Protein AF-A0A2T0B3M1-F1 (afdb_monomer_lite)

Organism: NCBI:txid1289519

pLDDT: mean 89.57, std 6.62, range [51.91, 97.44]

Structure (mmCIF, N/CA/C/O backbone):
data_AF-A0A2T0B3M1-F1
#
_entry.id   AF-A0A2T0B3M1-F1
#
loop_
_atom_site.group_PDB
_atom_site.id
_atom_site.type_symbol
_atom_site.label_atom_id
_atom_site.label_alt_id
_atom_site.label_comp_id
_atom_site.label_asym_id
_atom_site.label_entity_id
_atom_site.label_seq_id
_atom_site.pdbx_PDB_ins_code
_atom_site.Cartn_x
_atom_site.Cartn_y
_atom_site.Cartn_z
_atom_site.occupancy
_atom_site.B_iso_or_equiv
_atom_site.auth_seq_id
_atom_site.auth_comp_id
_atom_site.auth_asym_id
_atom_site.auth_atom_id
_atom_site.pdbx_PDB_model_num
ATOM 1 N N . MET A 1 1 ? -9.347 11.006 16.938 1.00 85.25 1 MET A N 1
ATOM 2 C CA . MET A 1 1 ? -9.250 9.601 16.500 1.00 85.25 1 MET A CA 1
ATOM 3 C C . MET A 1 1 ? -10.527 9.210 15.773 1.00 85.25 1 MET A C 1
ATOM 5 O O . MET A 1 1 ? -11.567 9.767 16.092 1.00 85.25 1 MET A O 1
ATOM 9 N N . LYS A 1 2 ? -10.493 8.290 14.804 1.00 85.81 2 LYS A N 1
ATOM 10 C CA . LYS A 1 2 ? -11.729 7.797 14.169 1.00 85.81 2 LYS A CA 1
ATOM 11 C C . LYS A 1 2 ? -12.473 6.819 15.077 1.00 85.81 2 LYS A C 1
ATOM 13 O O . LYS A 1 2 ? -11.823 5.988 15.709 1.00 85.81 2 LYS A O 1
ATOM 18 N N . GLY A 1 3 ? -13.805 6.901 15.102 1.00 86.12 3 GLY A N 1
ATOM 19 C CA . GLY A 1 3 ? -14.662 6.057 15.942 1.00 86.12 3 GLY A CA 1
ATOM 20 C C . GLY A 1 3 ? -14.418 4.562 15.752 1.00 86.12 3 GLY A C 1
ATOM 21 O O . GLY A 1 3 ? -14.225 3.860 16.738 1.00 86.12 3 GLY A O 1
ATOM 22 N N . THR A 1 4 ? -14.279 4.095 14.505 1.00 83.19 4 THR A N 1
ATOM 23 C CA . THR A 1 4 ? -13.970 2.684 14.204 1.00 83.19 4 THR A CA 1
ATOM 24 C C . THR A 1 4 ? -12.708 2.196 14.910 1.00 83.19 4 THR A C 1
ATOM 26 O O . THR A 1 4 ? -12.698 1.111 15.473 1.00 83.19 4 THR A O 1
ATOM 29 N N . VAL A 1 5 ? -11.644 3.005 14.918 1.00 85.88 5 VAL A N 1
ATOM 30 C CA . VAL A 1 5 ? -10.366 2.624 15.539 1.00 85.88 5 VAL A CA 1
ATOM 31 C C . VAL A 1 5 ? -10.512 2.542 17.059 1.00 85.88 5 VAL A C 1
ATOM 33 O O . VAL A 1 5 ? -10.016 1.604 17.679 1.00 85.88 5 VAL A O 1
ATOM 36 N N . VAL A 1 6 ? -11.239 3.493 17.656 1.00 90.00 6 VAL A N 1
ATOM 37 C CA . VAL A 1 6 ? -11.526 3.493 19.097 1.00 90.00 6 VAL A CA 1
ATOM 38 C C . VAL A 1 6 ? -12.391 2.293 19.482 1.00 90.00 6 VAL A C 1
ATOM 40 O O . VAL A 1 6 ? -12.084 1.640 20.475 1.00 90.00 6 VAL A O 1
ATOM 43 N N . ALA A 1 7 ? -13.408 1.945 18.685 1.00 89.25 7 ALA A N 1
ATOM 44 C CA . ALA A 1 7 ? -14.220 0.748 18.904 1.00 89.25 7 ALA A CA 1
ATOM 45 C C . ALA A 1 7 ? -13.353 -0.513 18.968 1.00 89.25 7 ALA A C 1
ATOM 47 O O . ALA A 1 7 ? -13.511 -1.323 19.883 1.00 89.25 7 ALA A O 1
ATOM 48 N N . THR A 1 8 ? -12.407 -0.659 18.033 1.00 88.56 8 THR A N 1
ATOM 49 C CA . THR A 1 8 ? -11.490 -1.800 18.017 1.00 88.56 8 THR A CA 1
ATOM 50 C C . THR A 1 8 ? -10.640 -1.836 19.284 1.00 88.56 8 THR A C 1
ATOM 52 O O . THR A 1 8 ? -10.558 -2.883 19.916 1.00 88.56 8 THR A O 1
ATOM 55 N N . TRP A 1 9 ? -10.089 -0.700 19.723 1.00 91.69 9 TRP A N 1
ATOM 56 C CA . TRP A 1 9 ? -9.297 -0.635 20.957 1.00 91.69 9 TRP A CA 1
ATOM 57 C C . TRP A 1 9 ? -10.102 -0.981 22.207 1.00 91.69 9 TRP A C 1
ATOM 59 O O . TRP A 1 9 ? -9.639 -1.780 23.014 1.00 91.69 9 TRP A O 1
ATOM 69 N N . ILE A 1 10 ? -11.314 -0.440 22.355 1.00 91.38 10 ILE A N 1
ATOM 70 C CA . ILE A 1 10 ? -12.196 -0.745 23.489 1.00 91.38 10 ILE A CA 1
ATOM 71 C C . ILE A 1 10 ? -12.556 -2.235 23.503 1.00 91.38 10 ILE A C 1
ATOM 73 O O . ILE A 1 10 ? -12.459 -2.881 24.544 1.00 91.38 10 ILE A O 1
ATOM 77 N N . ARG A 1 11 ? -12.885 -2.816 22.343 1.00 89.19 11 ARG A N 1
ATOM 78 C CA . ARG A 1 11 ? -13.155 -4.255 22.196 1.00 89.19 11 ARG A CA 1
ATOM 79 C C . ARG A 1 11 ? -11.940 -5.109 22.578 1.00 89.19 11 ARG A C 1
ATOM 81 O O . ARG A 1 11 ? -12.090 -6.096 23.295 1.00 89.19 11 ARG A O 1
ATOM 88 N N . THR A 1 12 ? -10.744 -4.709 22.154 1.00 89.56 12 THR A N 1
ATOM 89 C CA . THR A 1 12 ? -9.483 -5.363 22.532 1.00 89.56 12 THR A CA 1
ATOM 90 C C . THR A 1 12 ? -9.230 -5.264 24.038 1.00 89.56 12 THR A C 1
ATOM 92 O O . THR A 1 12 ? -8.888 -6.259 24.672 1.00 89.56 12 THR A O 1
ATOM 95 N N . CYS A 1 13 ? -9.458 -4.100 24.650 1.00 90.81 13 CYS A N 1
ATOM 96 C CA . CYS A 1 13 ? -9.341 -3.929 26.097 1.00 90.81 13 CYS A CA 1
ATOM 97 C C . CYS A 1 13 ? -10.314 -4.826 26.870 1.00 90.81 13 CYS A C 1
ATOM 99 O O . CYS A 1 13 ? -9.887 -5.449 27.837 1.00 90.81 13 CYS A O 1
ATOM 101 N N . ARG A 1 14 ? -11.572 -4.956 26.424 1.00 91.62 14 ARG A N 1
ATOM 102 C CA . ARG A 1 14 ? -12.567 -5.856 27.039 1.00 91.62 14 ARG A CA 1
ATOM 103 C C . ARG A 1 14 ? -12.115 -7.314 26.993 1.00 91.62 14 ARG A C 1
ATOM 105 O O . ARG A 1 14 ? -12.166 -8.014 27.999 1.00 91.62 14 ARG A O 1
ATOM 112 N N . LYS A 1 15 ? -11.580 -7.749 25.847 1.00 89.94 15 LYS A N 1
ATOM 113 C CA . LYS A 1 15 ? -11.014 -9.096 25.671 1.00 89.94 15 LYS A CA 1
ATOM 114 C C . LYS A 1 15 ? -9.818 -9.359 26.594 1.00 89.94 15 LYS A C 1
ATOM 116 O O . LYS A 1 15 ? -9.687 -10.462 27.112 1.00 89.94 15 LYS A O 1
ATOM 121 N N . LEU A 1 16 ? -8.932 -8.377 26.771 1.00 87.44 16 LEU A N 1
ATOM 122 C CA . LEU A 1 16 ? -7.704 -8.536 27.557 1.00 87.44 16 LEU A CA 1
ATOM 123 C C . LEU A 1 16 ? -7.912 -8.365 29.072 1.00 87.44 16 LEU A C 1
ATOM 125 O O . LEU A 1 16 ? -7.180 -8.976 29.848 1.00 87.44 16 LEU A O 1
ATOM 129 N N . TYR A 1 17 ? -8.857 -7.519 29.493 1.00 87.94 17 TYR A N 1
ATOM 130 C CA . TYR A 1 17 ? -8.926 -6.993 30.862 1.00 87.94 17 TYR A CA 1
ATOM 131 C C . TYR A 1 17 ? -10.334 -6.912 31.448 1.00 87.94 17 TYR A C 1
ATOM 133 O O . TYR A 1 17 ? -10.491 -6.166 32.405 1.00 87.94 17 TYR A O 1
ATOM 141 N N . ASP A 1 18 ? -11.300 -7.664 30.915 1.00 89.19 18 ASP A N 1
ATOM 142 C CA . ASP A 1 18 ? -12.704 -7.743 31.349 1.00 89.19 18 ASP A CA 1
ATOM 143 C C . ASP A 1 18 ? -13.574 -6.495 31.106 1.00 89.19 18 ASP A C 1
ATOM 145 O O . ASP A 1 18 ? -13.099 -5.364 30.987 1.00 89.19 18 ASP A O 1
ATOM 149 N N . ASP A 1 19 ? -14.888 -6.726 31.008 1.00 92.38 19 ASP A N 1
ATOM 150 C CA . ASP A 1 19 ? -15.875 -5.681 30.725 1.00 92.38 19 ASP A CA 1
ATOM 151 C C . ASP A 1 19 ? -15.991 -4.660 31.856 1.00 92.38 19 ASP A C 1
ATOM 153 O O . ASP A 1 19 ? -16.031 -3.463 31.592 1.00 92.38 19 ASP A O 1
ATOM 157 N N . ASN A 1 20 ? -15.951 -5.111 33.111 1.00 93.69 20 ASN A N 1
ATOM 158 C CA . ASN A 1 20 ? -16.118 -4.254 34.286 1.00 93.69 20 ASN A CA 1
ATOM 159 C C . ASN A 1 20 ? -15.030 -3.169 34.360 1.00 93.69 20 ASN A C 1
ATOM 161 O O . ASN A 1 20 ? -15.302 -1.996 34.613 1.00 93.69 20 ASN A O 1
ATOM 165 N N . THR A 1 21 ? -13.782 -3.545 34.088 1.00 93.06 21 THR A N 1
ATOM 166 C CA . THR A 1 21 ? -12.649 -2.611 34.064 1.00 93.06 21 THR A CA 1
ATOM 167 C C . THR A 1 21 ? -12.831 -1.536 32.995 1.00 93.06 21 THR A C 1
ATOM 169 O O . THR A 1 21 ? -12.593 -0.351 33.245 1.00 93.06 21 THR A O 1
ATOM 172 N N . VAL A 1 22 ? -13.262 -1.938 31.798 1.00 93.88 22 VAL A N 1
ATOM 173 C CA . VAL A 1 22 ? -13.485 -1.016 30.681 1.00 93.88 22 VAL A CA 1
ATOM 174 C C . VAL A 1 22 ? -14.701 -0.127 30.935 1.00 93.88 22 VAL A C 1
ATOM 176 O O . VAL A 1 22 ? -14.627 1.073 30.683 1.00 93.88 22 VAL A O 1
ATOM 179 N N . ASP A 1 23 ? -15.777 -0.672 31.501 1.00 94.81 23 ASP A N 1
ATOM 180 C CA . ASP A 1 23 ? -16.989 0.071 31.848 1.00 94.81 23 ASP A CA 1
ATOM 181 C C . ASP A 1 23 ? -16.685 1.196 32.836 1.00 94.81 23 ASP A C 1
ATOM 183 O O . ASP A 1 23 ? -17.081 2.338 32.599 1.00 94.81 23 ASP A O 1
ATOM 187 N N . LYS A 1 24 ? -15.912 0.910 33.892 1.00 94.56 24 LYS A N 1
ATOM 188 C CA . LYS A 1 24 ? -15.444 1.924 34.850 1.00 94.56 24 LYS A CA 1
ATOM 189 C C . LYS A 1 24 ? -14.608 3.008 34.175 1.00 94.56 24 LYS A C 1
ATOM 191 O O . LYS A 1 24 ? -14.798 4.191 34.452 1.00 94.56 24 LYS A O 1
ATOM 196 N N . ALA A 1 25 ? -13.703 2.623 33.275 1.00 94.19 25 ALA A N 1
ATOM 197 C CA . ALA A 1 25 ? -12.853 3.566 32.553 1.00 94.19 25 ALA A CA 1
ATOM 198 C C . ALA A 1 25 ? -13.662 4.484 31.621 1.00 94.19 25 ALA A C 1
ATOM 200 O O . ALA A 1 25 ? -13.386 5.681 31.531 1.00 94.19 25 ALA A O 1
ATOM 201 N N . MET A 1 26 ? -14.677 3.938 30.945 1.00 94.62 26 MET A N 1
ATOM 202 C CA . MET A 1 26 ? -15.592 4.700 30.096 1.00 94.62 26 MET A CA 1
ATOM 203 C C . MET A 1 26 ? -16.450 5.659 30.930 1.00 94.62 26 MET A C 1
ATOM 205 O O . MET A 1 26 ? -16.510 6.851 30.621 1.00 94.62 26 MET A O 1
ATOM 209 N N . GLN A 1 27 ? -17.033 5.180 32.030 1.00 95.00 27 GLN A N 1
ATOM 210 C CA . GLN A 1 27 ? -17.834 6.001 32.943 1.00 95.00 27 GLN A CA 1
ATOM 211 C C . GLN A 1 27 ? -17.016 7.128 33.582 1.00 95.00 27 GLN A C 1
ATOM 213 O O . GLN A 1 27 ? -17.511 8.248 33.700 1.00 95.00 27 GLN A O 1
ATOM 218 N N . PHE A 1 28 ? -15.749 6.872 33.929 1.00 93.19 28 PHE A N 1
ATOM 219 C CA . PHE A 1 28 ? -14.844 7.863 34.519 1.00 93.19 28 PHE A CA 1
ATOM 220 C C . PHE A 1 28 ? -14.700 9.130 33.661 1.00 93.19 28 PHE A C 1
ATOM 222 O O . PHE A 1 28 ? -14.590 10.229 34.200 1.00 93.19 28 PHE A O 1
ATOM 229 N N . ILE A 1 29 ? -14.755 9.000 32.332 1.00 93.25 29 ILE A N 1
ATOM 230 C CA . ILE A 1 29 ? -14.681 10.139 31.401 1.00 93.25 29 ILE A CA 1
ATOM 231 C C . ILE A 1 29 ? -16.054 10.598 30.872 1.00 93.25 29 ILE A C 1
ATOM 233 O O . ILE A 1 29 ? -16.133 11.382 29.914 1.00 93.25 29 ILE A O 1
ATOM 237 N N . GLY A 1 30 ? -17.136 10.091 31.468 1.00 91.62 30 GLY A N 1
ATOM 238 C CA . GLY A 1 30 ? -18.517 10.410 31.112 1.00 91.62 30 GLY A CA 1
ATOM 239 C C . GLY A 1 30 ? -19.008 9.752 29.820 1.00 91.62 30 GLY A C 1
ATOM 240 O O . GLY A 1 30 ? -19.864 10.318 29.141 1.00 91.62 30 GLY A O 1
ATOM 241 N N . TRP A 1 31 ? -18.449 8.607 29.421 1.00 93.62 31 TRP A N 1
ATOM 242 C CA . TRP A 1 31 ? -19.034 7.774 28.366 1.00 93.62 31 TRP A CA 1
ATOM 243 C C . TRP A 1 31 ? -19.980 6.737 28.961 1.00 93.62 31 TRP A C 1
ATOM 245 O O . TRP A 1 31 ? -19.698 6.150 30.003 1.00 93.62 31 TRP A O 1
ATOM 255 N N . ASP A 1 32 ? -21.080 6.484 28.254 1.00 92.50 32 ASP A N 1
ATOM 256 C CA . ASP A 1 32 ? -21.950 5.348 28.540 1.00 92.50 32 ASP A CA 1
ATOM 257 C C . ASP A 1 32 ? -21.186 4.031 28.320 1.00 92.50 32 ASP A C 1
ATOM 259 O O . ASP A 1 32 ? -20.471 3.892 27.324 1.00 92.50 32 ASP A O 1
ATOM 263 N N . SER A 1 33 ? -21.325 3.069 29.235 1.00 89.06 33 SER A N 1
ATOM 264 C CA . SER A 1 33 ? -20.634 1.770 29.167 1.00 89.06 33 SER A CA 1
ATOM 265 C C . SER A 1 33 ? -20.971 0.982 27.898 1.00 89.06 33 SER A C 1
ATOM 267 O O . SER A 1 33 ? -20.118 0.274 27.363 1.00 89.06 33 SER A O 1
ATOM 269 N N . ASN A 1 34 ? -22.181 1.173 27.369 1.00 88.75 34 ASN A N 1
ATOM 270 C CA . ASN A 1 34 ? -22.682 0.550 26.150 1.00 88.75 34 ASN A CA 1
ATOM 271 C C . ASN A 1 34 ? -22.568 1.474 24.930 1.00 88.75 34 ASN A C 1
ATOM 273 O O . ASN A 1 34 ? -23.180 1.209 23.893 1.00 88.75 34 ASN A O 1
ATOM 277 N N . ARG A 1 35 ? -21.789 2.561 25.017 1.00 89.06 35 ARG A N 1
ATOM 278 C CA . ARG A 1 35 ? -21.585 3.472 23.889 1.00 89.06 35 ARG A CA 1
ATOM 279 C C . ARG A 1 35 ? -21.033 2.715 22.681 1.00 89.06 35 ARG A C 1
ATOM 281 O O . ARG A 1 35 ? -19.936 2.158 22.716 1.00 89.06 35 ARG A O 1
ATOM 288 N N . ILE A 1 36 ? -21.755 2.812 21.571 1.00 87.75 36 ILE A N 1
ATOM 289 C CA . ILE A 1 36 ? -21.321 2.324 20.263 1.00 87.75 36 ILE A CA 1
ATOM 290 C C . ILE A 1 36 ? -20.617 3.465 19.530 1.00 87.75 36 ILE A C 1
ATOM 292 O O . ILE A 1 36 ? -21.176 4.554 19.401 1.00 87.75 36 ILE A O 1
ATOM 296 N N . PHE A 1 37 ? -19.400 3.216 19.036 1.00 89.69 37 PHE A N 1
ATOM 297 C CA . PHE A 1 37 ? -18.697 4.176 18.186 1.00 89.69 37 PHE A CA 1
ATOM 298 C C . PHE A 1 37 ? -18.987 3.901 16.709 1.00 89.69 37 PHE A C 1
ATOM 300 O O . PHE A 1 37 ? -18.757 2.803 16.202 1.00 89.69 37 PHE A O 1
ATOM 307 N N . THR A 1 38 ? -19.465 4.916 16.006 1.00 82.06 38 THR A N 1
ATOM 308 C CA . THR A 1 38 ? -19.812 4.875 14.588 1.00 82.06 38 THR A CA 1
ATOM 309 C C . THR A 1 38 ? -18.585 5.098 13.689 1.00 82.06 38 THR A C 1
ATOM 311 O O . THR A 1 38 ? -17.630 5.777 14.076 1.00 82.06 38 THR A O 1
ATOM 314 N N . PRO A 1 39 ? -18.590 4.601 12.439 1.00 77.62 39 PRO A N 1
ATOM 315 C CA . PRO A 1 39 ? -17.491 4.857 11.505 1.00 77.62 39 PRO A CA 1
ATOM 316 C C . PRO A 1 39 ? -17.330 6.321 11.077 1.00 77.62 39 PRO A C 1
ATOM 318 O O . PRO A 1 39 ? -16.242 6.737 10.669 1.00 77.62 39 PRO A O 1
ATOM 321 N N . ALA A 1 40 ? -18.407 7.107 11.153 1.00 77.06 40 ALA A N 1
ATOM 322 C CA . ALA A 1 40 ? -18.411 8.507 10.745 1.00 77.06 40 ALA A CA 1
ATOM 323 C C . ALA A 1 40 ? -17.843 9.445 11.824 1.00 77.06 40 ALA A C 1
ATOM 325 O O . ALA A 1 40 ? -17.300 10.502 11.487 1.00 77.06 40 ALA A O 1
ATOM 326 N N . GLU A 1 41 ? -17.925 9.075 13.108 1.00 85.19 41 GLU A N 1
ATOM 327 C CA . GLU A 1 41 ? -17.547 9.981 14.191 1.00 85.19 41 GLU A CA 1
ATOM 328 C C . GLU A 1 41 ? -16.030 10.164 14.351 1.00 85.19 41 GLU A C 1
ATOM 330 O O . GLU A 1 41 ? -15.201 9.300 14.033 1.00 85.19 41 GLU A O 1
ATOM 335 N N . ASN A 1 42 ? -15.672 11.319 14.912 1.00 87.00 42 ASN A N 1
ATOM 336 C CA . ASN A 1 42 ? -14.339 11.609 15.416 1.00 87.00 42 ASN A CA 1
ATOM 337 C C . ASN A 1 42 ? -14.401 11.703 16.944 1.00 87.00 42 ASN A C 1
ATOM 339 O O . ASN A 1 42 ? -15.152 12.501 17.496 1.00 87.00 42 ASN A O 1
ATOM 343 N N . VAL A 1 43 ? -13.572 10.916 17.618 1.00 88.69 43 VAL A N 1
ATOM 344 C CA . VAL A 1 43 ? -13.424 10.894 19.075 1.00 88.69 43 VAL A CA 1
ATOM 345 C C . VAL A 1 43 ? -12.211 11.735 19.470 1.00 88.69 43 VAL A C 1
ATOM 347 O O . VAL A 1 43 ? -11.174 11.661 18.810 1.00 88.69 43 VAL A O 1
ATOM 350 N N . ASP A 1 44 ? -12.312 12.525 20.536 1.00 90.62 44 ASP A N 1
ATOM 351 C CA . ASP A 1 44 ? -11.196 13.324 21.057 1.00 90.62 44 ASP A CA 1
ATOM 352 C C . ASP A 1 44 ? -10.026 12.428 21.509 1.00 90.62 44 ASP A C 1
ATOM 354 O O . ASP A 1 44 ? -10.200 11.525 22.329 1.00 90.62 44 ASP A O 1
ATOM 358 N N . ASP A 1 45 ? -8.825 12.698 20.985 1.00 89.94 45 ASP A N 1
ATOM 359 C CA . ASP A 1 45 ? -7.598 11.965 21.314 1.00 89.94 45 ASP A CA 1
ATOM 360 C C . ASP A 1 45 ? -7.285 12.018 22.820 1.00 89.94 45 ASP A C 1
ATOM 362 O O . ASP A 1 45 ? -6.777 11.039 23.370 1.00 89.94 45 ASP A O 1
ATOM 366 N N . LYS A 1 46 ? -7.608 13.128 23.503 1.00 91.88 46 LYS A N 1
ATOM 367 C CA . LYS A 1 46 ? -7.386 13.282 24.947 1.00 91.88 46 LYS A CA 1
ATOM 368 C C . LYS A 1 46 ? -8.240 12.296 25.743 1.00 91.88 46 LYS A C 1
ATOM 370 O O . LYS A 1 46 ? -7.703 11.568 26.573 1.00 91.88 46 LYS A O 1
ATOM 375 N N . LYS A 1 47 ? -9.533 12.200 25.417 1.00 93.19 47 LYS A N 1
ATOM 376 C CA . LYS A 1 47 ? -10.458 11.256 26.065 1.00 93.19 47 LYS A CA 1
ATOM 377 C C . LYS A 1 47 ? -10.022 9.805 25.877 1.00 93.19 47 LYS A C 1
ATOM 379 O O . LYS A 1 47 ? -10.070 9.023 26.819 1.00 93.19 47 LYS A O 1
ATOM 384 N N . VAL A 1 48 ? -9.539 9.446 24.684 1.00 92.38 48 VAL A N 1
ATOM 385 C CA . VAL A 1 48 ? -9.020 8.088 24.451 1.00 92.38 48 VAL A CA 1
ATOM 386 C C . VAL A 1 48 ? -7.801 7.806 25.334 1.00 92.38 48 VAL A C 1
ATOM 388 O O . VAL A 1 48 ? -7.732 6.751 25.960 1.00 92.38 48 VAL A O 1
ATOM 391 N N . LYS A 1 49 ? -6.852 8.748 25.428 1.00 92.12 49 LYS A N 1
ATOM 392 C CA . LYS A 1 49 ? -5.674 8.596 26.299 1.00 92.12 49 LYS A CA 1
ATOM 393 C C . LYS A 1 49 ? -6.063 8.452 27.772 1.00 92.12 49 LYS A C 1
ATOM 395 O O . LYS A 1 49 ? -5.457 7.641 28.464 1.00 92.12 49 LYS A O 1
ATOM 400 N N . GLU A 1 50 ? -7.067 9.192 28.235 1.00 94.12 50 GLU A N 1
ATOM 401 C CA . GLU A 1 50 ? -7.574 9.111 29.612 1.00 94.12 50 GLU A CA 1
ATOM 402 C C . GLU A 1 50 ? -8.196 7.743 29.922 1.00 94.12 50 GLU A C 1
ATOM 404 O O . GLU A 1 50 ? -7.857 7.152 30.945 1.00 94.12 50 GLU A O 1
ATOM 409 N N . VAL A 1 51 ? -9.019 7.189 29.022 1.00 94.19 51 VAL A N 1
ATOM 410 C CA . VAL A 1 51 ? -9.608 5.842 29.190 1.00 94.19 51 VAL A CA 1
ATOM 411 C C . VAL A 1 51 ? -8.530 4.771 29.270 1.00 94.19 51 VAL A C 1
ATOM 413 O O . VAL A 1 51 ? -8.516 3.965 30.198 1.00 94.19 51 VAL A O 1
ATOM 416 N N . ILE A 1 52 ? -7.598 4.765 28.316 1.00 93.69 52 ILE A N 1
ATOM 417 C CA . ILE A 1 52 ? -6.524 3.767 28.291 1.00 93.69 52 ILE A CA 1
ATOM 418 C C . ILE A 1 52 ? -5.601 3.934 29.506 1.00 93.69 52 ILE A C 1
ATOM 420 O O . ILE A 1 52 ? -5.194 2.943 30.109 1.00 93.69 52 ILE A O 1
ATOM 424 N N . GLY A 1 53 ? -5.317 5.174 29.914 1.00 93.88 53 GLY A N 1
ATOM 425 C CA . GLY A 1 53 ? -4.550 5.469 31.124 1.00 93.88 53 GLY A CA 1
ATOM 426 C C . GLY A 1 53 ? -5.234 4.978 32.401 1.00 93.88 53 GLY A C 1
ATOM 427 O O . GLY A 1 53 ? -4.563 4.439 33.281 1.00 93.88 53 GLY A O 1
ATOM 428 N N . TYR A 1 54 ? -6.562 5.094 32.487 1.00 94.62 54 TYR A N 1
ATOM 429 C CA . TYR A 1 54 ? -7.336 4.547 33.599 1.00 94.62 54 TYR A CA 1
ATOM 430 C C . TYR A 1 54 ? -7.218 3.020 33.660 1.00 94.62 54 TYR A C 1
ATOM 432 O O . TYR A 1 54 ? -6.889 2.476 34.712 1.00 94.62 54 TYR A O 1
ATOM 440 N N . ILE A 1 55 ? -7.406 2.329 32.529 1.00 93.75 55 ILE A N 1
ATOM 441 C CA . ILE A 1 55 ? -7.295 0.861 32.450 1.00 93.75 55 ILE A CA 1
ATOM 442 C C . ILE A 1 55 ? -5.892 0.400 32.865 1.00 93.75 55 ILE A C 1
ATOM 444 O O . ILE A 1 55 ? -5.755 -0.538 33.651 1.00 93.75 55 ILE A O 1
ATOM 448 N N . ALA A 1 56 ? -4.850 1.080 32.375 1.00 94.25 56 ALA A N 1
ATOM 449 C CA . ALA A 1 56 ? -3.465 0.795 32.740 1.00 94.25 56 ALA A CA 1
ATOM 450 C C . ALA A 1 56 ? -3.248 0.901 34.258 1.00 94.25 56 ALA A C 1
ATOM 452 O O . ALA A 1 56 ? -2.637 0.018 34.859 1.00 94.25 56 ALA A O 1
ATOM 453 N N . LYS A 1 57 ? -3.798 1.947 34.888 1.00 94.12 57 LYS A N 1
ATOM 454 C CA . LYS A 1 57 ? -3.693 2.171 36.333 1.00 94.12 57 LYS A CA 1
ATOM 455 C C . LYS A 1 57 ? -4.453 1.118 37.144 1.00 94.12 57 LYS A C 1
ATOM 457 O O . LYS A 1 57 ? -3.877 0.557 38.069 1.00 94.12 57 LYS A O 1
ATOM 462 N N . GLU A 1 58 ? -5.705 0.828 36.787 1.00 93.19 58 GLU A N 1
ATOM 463 C CA . GLU A 1 58 ? -6.555 -0.155 37.486 1.00 93.19 58 GLU A CA 1
ATOM 464 C C . GLU A 1 58 ? -5.930 -1.561 37.453 1.00 93.19 58 GLU A C 1
ATOM 466 O O . GLU A 1 58 ? -5.995 -2.304 38.429 1.00 93.19 58 GLU A O 1
ATOM 471 N N . LYS A 1 59 ? -5.271 -1.924 36.343 1.00 92.00 59 LYS A N 1
ATOM 472 C CA . LYS A 1 59 ? -4.604 -3.226 36.175 1.00 92.00 59 LYS A CA 1
ATOM 473 C C . LYS A 1 59 ? -3.112 -3.219 36.534 1.00 92.00 59 LYS A C 1
ATOM 475 O O . LYS A 1 59 ? -2.455 -4.242 36.355 1.00 92.00 59 LYS A O 1
ATOM 480 N N . ASN A 1 60 ? -2.586 -2.101 37.042 1.00 92.69 60 ASN A N 1
ATOM 481 C CA . ASN A 1 60 ? -1.181 -1.917 37.421 1.00 92.69 60 ASN A CA 1
ATOM 482 C C . ASN A 1 60 ? -0.179 -2.294 36.305 1.00 92.69 60 ASN A C 1
ATOM 484 O O . ASN A 1 60 ? 0.776 -3.039 36.523 1.00 92.69 60 ASN A O 1
ATOM 488 N N . ILE A 1 61 ? -0.422 -1.799 35.090 1.00 93.06 61 ILE A N 1
ATOM 489 C CA . ILE A 1 61 ? 0.392 -2.054 33.893 1.00 93.06 61 ILE A CA 1
ATOM 490 C C . ILE A 1 61 ? 0.959 -0.727 33.387 1.00 93.06 61 ILE A C 1
ATOM 492 O O . ILE A 1 61 ? 0.282 0.301 33.430 1.00 93.06 61 ILE A O 1
ATOM 496 N N . GLY A 1 62 ? 2.182 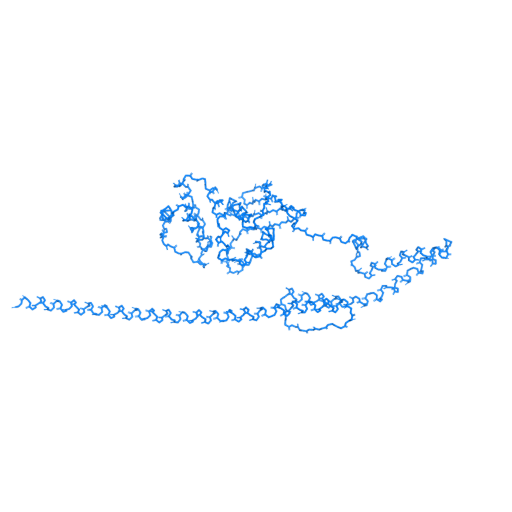-0.738 32.855 1.00 94.56 62 GLY A N 1
ATOM 497 C CA . GLY A 1 62 ? 2.720 0.413 32.135 1.00 94.56 62 GLY A CA 1
ATOM 498 C C . GLY A 1 62 ? 1.822 0.793 30.953 1.00 94.56 62 GLY A C 1
ATOM 499 O O . GLY A 1 62 ? 1.363 -0.069 30.201 1.00 94.56 62 GLY A O 1
ATOM 500 N N . ILE A 1 63 ? 1.573 2.091 30.758 1.00 93.62 63 ILE A N 1
ATOM 501 C CA . ILE A 1 63 ? 0.717 2.565 29.658 1.00 93.62 63 ILE A CA 1
ATOM 502 C C . ILE A 1 63 ? 1.277 2.182 28.278 1.00 93.62 63 ILE A C 1
ATOM 504 O O . ILE A 1 63 ? 0.509 1.830 27.385 1.00 93.62 63 ILE A O 1
ATOM 508 N N . GLY A 1 64 ? 2.605 2.196 28.116 1.00 93.81 64 GLY A N 1
ATOM 509 C CA . GLY A 1 64 ? 3.277 1.741 26.895 1.00 93.81 64 GLY A CA 1
ATOM 510 C C . GLY A 1 64 ? 3.065 0.248 26.646 1.00 93.81 64 GLY A C 1
ATOM 511 O O . GLY A 1 64 ? 2.656 -0.145 25.555 1.00 93.81 64 GLY A O 1
ATOM 512 N N . ASP A 1 65 ? 3.212 -0.585 27.679 1.00 94.25 65 ASP A N 1
ATOM 513 C CA . ASP A 1 65 ? 2.967 -2.030 27.580 1.00 94.25 65 ASP A CA 1
ATOM 514 C C . ASP A 1 65 ? 1.516 -2.339 27.203 1.00 94.25 65 ASP A C 1
ATOM 516 O O . ASP A 1 65 ? 1.253 -3.235 26.396 1.00 94.25 65 ASP A O 1
ATOM 520 N N . LEU A 1 66 ? 0.563 -1.579 27.754 1.00 94.94 66 LEU A N 1
ATOM 521 C CA . LEU A 1 66 ? -0.840 -1.684 27.377 1.00 94.94 66 LEU A CA 1
ATOM 522 C C . LEU A 1 66 ? -1.038 -1.338 25.895 1.00 94.94 66 LEU A C 1
ATOM 524 O O . LEU A 1 66 ? -1.653 -2.121 25.175 1.00 94.94 66 LEU A O 1
ATOM 528 N N . TRP A 1 67 ? -0.477 -0.226 25.413 1.00 96.06 67 TRP A N 1
ATOM 529 C CA . TRP A 1 67 ? -0.544 0.141 23.994 1.00 96.06 67 TRP A CA 1
ATOM 530 C C . TRP A 1 67 ? 0.088 -0.903 23.077 1.00 96.06 67 TRP A C 1
ATOM 532 O O . TRP A 1 67 ? -0.478 -1.200 22.023 1.00 96.06 67 TRP A O 1
ATOM 542 N N . ARG A 1 68 ? 1.211 -1.500 23.484 1.00 95.88 68 ARG A N 1
ATOM 543 C CA . ARG A 1 68 ? 1.873 -2.566 22.731 1.00 95.88 68 ARG A CA 1
ATOM 544 C C . ARG A 1 68 ? 1.013 -3.826 22.656 1.00 95.88 68 ARG A C 1
ATOM 546 O O . ARG A 1 68 ? 0.836 -4.379 21.572 1.00 95.88 68 ARG A O 1
ATOM 553 N N . LYS A 1 69 ? 0.401 -4.239 23.772 1.00 94.75 69 LYS A N 1
ATOM 554 C CA . LYS A 1 69 ? -0.557 -5.360 23.803 1.00 94.75 69 LYS A CA 1
ATOM 555 C C . LYS A 1 69 ? -1.797 -5.084 22.953 1.00 94.75 69 LYS A C 1
ATOM 557 O O . LYS A 1 69 ? -2.215 -5.964 22.204 1.00 94.75 69 LYS A O 1
ATOM 562 N N . ILE A 1 70 ? -2.347 -3.869 23.031 1.00 94.38 70 ILE A N 1
ATOM 563 C CA . ILE A 1 70 ? -3.476 -3.446 22.193 1.00 94.38 70 ILE A CA 1
ATOM 564 C C . ILE A 1 70 ? -3.084 -3.533 20.719 1.00 94.38 70 ILE A C 1
ATOM 566 O O . ILE A 1 70 ? -3.809 -4.153 19.953 1.00 94.38 70 ILE A O 1
ATOM 570 N N . GLY A 1 71 ? -1.942 -2.958 20.325 1.00 94.94 71 GLY A N 1
ATOM 571 C CA . GLY A 1 71 ? -1.453 -2.984 18.943 1.00 94.94 71 GLY A CA 1
ATOM 572 C C . GLY A 1 71 ? -1.296 -4.400 18.403 1.00 94.94 71 GLY A C 1
ATOM 573 O O . GLY A 1 71 ? -1.752 -4.686 17.300 1.00 94.94 71 GLY A O 1
ATOM 574 N N . LYS A 1 72 ? -0.736 -5.298 19.216 1.00 95.19 72 LYS A N 1
ATOM 575 C CA . LYS A 1 72 ? -0.542 -6.701 18.857 1.00 95.19 72 LYS A CA 1
ATOM 576 C C . LYS A 1 72 ? -1.859 -7.421 18.563 1.00 95.19 72 LYS A C 1
ATOM 578 O O . LYS A 1 72 ? -2.006 -8.003 17.492 1.00 95.19 72 LYS A O 1
ATOM 583 N N . ASP A 1 73 ? -2.834 -7.346 19.469 1.00 92.56 73 ASP A N 1
ATOM 584 C CA . ASP A 1 73 ? -4.140 -7.997 19.271 1.00 92.56 73 ASP A CA 1
ATOM 585 C C . ASP A 1 73 ? -4.966 -7.311 18.165 1.00 92.56 73 ASP A C 1
ATOM 587 O O . ASP A 1 73 ? -5.751 -7.961 17.470 1.00 92.56 73 ASP A O 1
ATOM 591 N N . ASN A 1 74 ? -4.734 -6.012 17.924 1.00 91.19 74 ASN A N 1
ATOM 592 C CA . ASN A 1 74 ? -5.437 -5.260 16.885 1.00 91.19 74 ASN A CA 1
ATOM 593 C C . ASN A 1 74 ? -5.194 -5.799 15.477 1.00 91.19 74 ASN A C 1
ATOM 595 O O . ASN A 1 74 ? -6.057 -5.625 14.624 1.00 91.19 74 ASN A O 1
ATOM 599 N N . ILE A 1 75 ? -4.060 -6.453 15.223 1.00 93.25 75 ILE A N 1
ATOM 600 C CA . ILE A 1 75 ? -3.794 -7.097 13.932 1.00 93.25 75 ILE A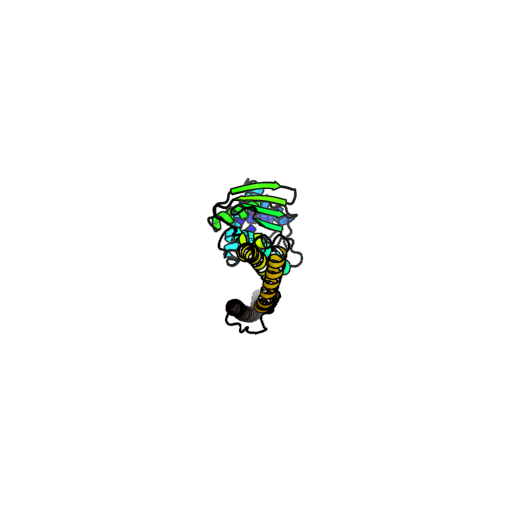 CA 1
ATOM 601 C C . ILE A 1 75 ? -4.828 -8.189 13.643 1.00 93.25 75 ILE A C 1
ATOM 603 O O . ILE A 1 75 ? -5.380 -8.237 12.547 1.00 93.25 75 ILE A O 1
ATOM 607 N N . ILE A 1 76 ? -5.180 -8.998 14.645 1.00 90.75 76 ILE A N 1
ATOM 608 C CA . ILE A 1 76 ? -6.202 -10.045 14.513 1.00 90.75 76 ILE A CA 1
ATOM 609 C C . ILE A 1 76 ? -7.578 -9.414 14.276 1.00 90.75 76 ILE A C 1
ATOM 611 O O . ILE A 1 76 ? -8.346 -9.879 13.431 1.00 90.75 76 ILE A O 1
ATOM 615 N N . ALA A 1 77 ? -7.889 -8.339 15.003 1.00 87.50 77 ALA A N 1
ATOM 616 C CA . ALA A 1 77 ? -9.144 -7.615 14.836 1.00 87.50 77 ALA A CA 1
ATOM 617 C C . ALA A 1 77 ? -9.255 -6.965 13.445 1.00 87.50 77 ALA A C 1
ATOM 619 O O . ALA A 1 77 ? -10.296 -7.076 12.802 1.00 87.50 77 ALA A O 1
ATOM 620 N N . PHE A 1 78 ? -8.181 -6.341 12.953 1.00 88.25 78 PHE A N 1
ATOM 621 C CA . PHE A 1 78 ? -8.141 -5.764 11.613 1.00 88.25 78 PHE A CA 1
ATOM 622 C C . PHE A 1 78 ? -8.242 -6.827 10.527 1.00 88.25 78 PHE A C 1
ATOM 624 O O . PHE A 1 78 ? -8.945 -6.592 9.555 1.00 88.25 78 PHE A O 1
ATOM 631 N N . HIS A 1 79 ? -7.615 -7.991 10.688 1.00 90.75 79 HIS A N 1
ATOM 632 C CA . HIS A 1 79 ? -7.780 -9.092 9.742 1.00 90.75 79 HIS A CA 1
ATOM 633 C C . HIS A 1 79 ? -9.228 -9.590 9.694 1.00 90.75 79 HIS A C 1
ATOM 635 O O . HIS A 1 79 ? -9.759 -9.843 8.618 1.00 90.75 79 HIS A O 1
ATOM 641 N N . LYS A 1 80 ? -9.894 -9.690 10.850 1.00 88.00 80 LYS A N 1
ATOM 642 C CA . LYS A 1 80 ? -11.304 -10.090 10.911 1.00 88.00 80 LYS A CA 1
ATOM 643 C C . LYS A 1 80 ? -12.216 -9.093 10.191 1.00 88.00 80 LYS A C 1
ATOM 645 O O . LYS A 1 80 ? -13.098 -9.510 9.447 1.00 88.00 80 LYS A O 1
ATOM 650 N N . ASP A 1 81 ? -12.021 -7.801 10.441 1.00 82.25 81 ASP A N 1
ATOM 651 C CA . ASP A 1 81 ? -12.902 -6.753 9.920 1.00 82.25 81 ASP A CA 1
ATOM 652 C C . ASP A 1 81 ? -12.531 -6.339 8.476 1.00 82.25 81 ASP A C 1
ATOM 654 O O . ASP A 1 81 ? -13.391 -5.887 7.721 1.00 82.25 81 ASP A O 1
ATOM 658 N N . PHE A 1 82 ? -11.265 -6.508 8.076 1.00 85.00 82 PHE A N 1
ATOM 659 C CA . PHE A 1 82 ? -10.710 -6.094 6.781 1.00 85.00 82 PHE A CA 1
ATOM 660 C C . PHE A 1 82 ? -9.727 -7.132 6.192 1.00 85.00 82 PHE A C 1
ATOM 662 O O . PHE A 1 82 ? -8.561 -6.807 5.949 1.00 85.00 82 PHE A O 1
ATOM 669 N N . PRO A 1 83 ? -10.168 -8.370 5.912 1.00 89.50 83 PRO A N 1
ATOM 670 C CA . PRO A 1 83 ? -9.278 -9.457 5.488 1.00 89.50 83 PRO A CA 1
ATOM 671 C C . PRO A 1 83 ? -8.514 -9.147 4.195 1.00 89.50 83 PRO A C 1
ATOM 673 O O . PRO A 1 83 ? -7.354 -9.521 4.063 1.00 89.50 83 PRO A O 1
ATOM 676 N N . ALA A 1 84 ? -9.119 -8.387 3.277 1.00 88.44 84 ALA A N 1
ATOM 677 C CA . ALA A 1 84 ? -8.501 -8.015 2.004 1.00 88.44 84 ALA A CA 1
ATOM 678 C C . ALA A 1 84 ? -7.200 -7.199 2.155 1.00 88.44 84 ALA A C 1
ATOM 680 O O . ALA A 1 84 ? -6.349 -7.260 1.279 1.00 88.44 84 ALA A O 1
ATOM 681 N N . PHE A 1 85 ? -7.009 -6.458 3.257 1.00 88.50 85 PHE A N 1
ATOM 682 C CA . PHE A 1 85 ? -5.754 -5.723 3.501 1.00 88.50 85 PHE A CA 1
ATOM 683 C C . PHE A 1 85 ? -4.608 -6.611 3.995 1.00 88.50 85 PHE A C 1
ATOM 685 O O . PHE A 1 85 ? -3.489 -6.131 4.145 1.00 88.50 85 PHE A O 1
ATOM 692 N N . PHE A 1 86 ? -4.881 -7.879 4.291 1.00 90.38 86 PHE A N 1
ATOM 693 C CA . PHE A 1 86 ? -3.881 -8.845 4.739 1.00 90.38 86 PHE A CA 1
ATOM 694 C C . PHE A 1 86 ? -3.508 -9.845 3.641 1.00 90.38 86 PHE A C 1
ATOM 696 O O . PHE A 1 86 ? -2.614 -10.660 3.859 1.00 90.38 86 PHE A O 1
ATOM 703 N N . ASP A 1 87 ? -4.147 -9.763 2.470 1.00 89.12 87 ASP A N 1
ATOM 704 C CA . ASP A 1 87 ? -3.871 -10.621 1.318 1.00 89.12 87 ASP A CA 1
ATOM 705 C C . ASP A 1 87 ? -2.575 -10.186 0.615 1.00 89.12 87 ASP A C 1
ATOM 707 O O . ASP A 1 87 ? -2.563 -9.458 -0.380 1.00 89.12 87 ASP A O 1
ATOM 711 N N . HIS A 1 88 ? -1.453 -10.577 1.215 1.00 88.69 88 HIS A N 1
ATOM 712 C CA . HIS A 1 88 ? -0.105 -10.275 0.756 1.00 88.69 88 HIS A CA 1
ATOM 713 C C . HIS A 1 88 ? 0.788 -11.508 0.863 1.00 88.69 88 HIS A C 1
ATOM 715 O O . HIS A 1 88 ? 0.670 -12.300 1.794 1.00 88.69 88 HIS A O 1
ATOM 721 N N . GLU A 1 89 ? 1.742 -11.628 -0.061 1.00 85.25 89 GLU A N 1
ATOM 722 C CA . GLU A 1 89 ? 2.659 -12.773 -0.117 1.00 85.25 89 GLU A CA 1
ATOM 723 C C . GLU A 1 89 ? 3.585 -12.875 1.103 1.00 85.25 89 GLU A C 1
ATOM 725 O O . GLU A 1 89 ? 4.005 -13.972 1.461 1.00 85.25 89 GLU A O 1
ATOM 730 N N . ASN A 1 90 ? 3.944 -11.737 1.709 1.00 89.88 90 ASN A N 1
ATOM 731 C CA . ASN A 1 90 ? 4.866 -11.668 2.841 1.00 89.88 90 ASN A CA 1
ATOM 732 C C . ASN A 1 90 ? 4.675 -10.398 3.687 1.00 89.88 90 ASN A C 1
ATOM 734 O O . ASN A 1 90 ? 4.064 -9.410 3.256 1.00 89.88 90 ASN A O 1
ATOM 738 N N . LEU A 1 91 ? 5.271 -10.405 4.882 1.00 93.25 91 LEU A N 1
ATOM 739 C CA . LEU A 1 91 ? 5.211 -9.324 5.868 1.00 93.25 91 LEU A CA 1
ATOM 740 C C . LEU A 1 91 ? 5.741 -7.989 5.324 1.00 93.25 91 LEU A C 1
ATOM 742 O O . LEU A 1 91 ? 5.181 -6.927 5.608 1.00 93.25 91 LEU A O 1
ATOM 746 N N . TYR A 1 92 ? 6.812 -8.021 4.527 1.00 93.19 92 TYR A N 1
ATOM 747 C CA . TYR A 1 92 ? 7.362 -6.813 3.910 1.00 93.19 92 TYR A CA 1
ATOM 748 C C . TYR A 1 92 ? 6.353 -6.146 2.968 1.00 93.19 92 TYR A C 1
ATOM 750 O O . TYR A 1 92 ? 6.167 -4.928 3.018 1.00 93.19 92 TYR A O 1
ATOM 758 N N . SER A 1 93 ? 5.674 -6.940 2.138 1.00 90.94 93 SER A N 1
ATOM 759 C CA . SER A 1 93 ? 4.655 -6.462 1.198 1.00 90.94 93 SER A CA 1
ATOM 760 C C . SER A 1 93 ? 3.465 -5.851 1.935 1.00 90.94 93 SER A C 1
ATOM 762 O O . SER A 1 93 ? 3.005 -4.769 1.562 1.00 90.94 93 SER A O 1
ATOM 764 N N . PHE A 1 94 ? 3.046 -6.468 3.044 1.00 93.69 94 PHE A N 1
ATOM 765 C CA . PHE A 1 94 ? 2.038 -5.896 3.934 1.00 93.69 94 PHE A CA 1
ATOM 766 C C . PHE A 1 94 ? 2.479 -4.538 4.496 1.00 93.69 94 PHE A C 1
ATOM 768 O O . PHE A 1 94 ? 1.768 -3.548 4.317 1.00 93.69 94 PHE A O 1
ATOM 775 N N . PHE A 1 95 ? 3.673 -4.432 5.091 1.00 94.88 95 PHE A N 1
ATOM 776 C CA . PHE A 1 95 ? 4.176 -3.151 5.608 1.00 94.88 95 PHE A CA 1
ATOM 777 C C . PHE A 1 95 ? 4.315 -2.078 4.529 1.00 94.88 95 PHE A C 1
ATOM 779 O O . PHE A 1 95 ? 4.048 -0.904 4.793 1.00 94.88 95 PHE A O 1
ATOM 786 N N . ARG A 1 96 ? 4.689 -2.468 3.308 1.00 92.12 96 ARG A N 1
ATOM 787 C CA . ARG A 1 96 ? 4.779 -1.562 2.161 1.00 92.12 96 ARG A CA 1
ATOM 788 C C . ARG A 1 96 ? 3.420 -0.999 1.760 1.00 92.12 96 ARG A C 1
ATOM 790 O O . ARG A 1 96 ? 3.344 0.183 1.438 1.00 92.12 96 ARG A O 1
ATOM 797 N N . SER A 1 97 ? 2.362 -1.803 1.850 1.00 91.75 97 SER A N 1
ATOM 798 C CA . SER A 1 97 ? 0.993 -1.374 1.538 1.00 91.75 97 SER A CA 1
ATOM 799 C C . SER A 1 97 ? 0.405 -0.386 2.556 1.00 91.75 97 SER A C 1
ATOM 801 O O . SER A 1 97 ? -0.494 0.386 2.218 1.00 91.75 97 SER A O 1
ATOM 803 N N . LEU A 1 98 ? 0.911 -0.363 3.801 1.00 91.19 98 LEU A N 1
ATOM 804 C CA . LEU A 1 98 ? 0.328 0.446 4.879 1.00 91.19 98 LEU A CA 1
ATOM 805 C C . LEU A 1 98 ? 0.270 1.934 4.532 1.00 91.19 98 LEU A C 1
ATOM 807 O O . LEU A 1 98 ? -0.702 2.596 4.901 1.00 91.19 98 LEU A O 1
ATOM 811 N N . PHE A 1 99 ? 1.272 2.465 3.827 1.00 89.06 99 PHE A N 1
ATOM 812 C CA . PHE A 1 99 ? 1.255 3.857 3.379 1.00 89.06 99 PHE A CA 1
ATOM 813 C C . PHE A 1 99 ? 0.024 4.141 2.510 1.00 89.06 99 PHE A C 1
ATOM 815 O O . PHE A 1 99 ? -0.749 5.058 2.799 1.00 89.06 99 PHE A O 1
ATOM 822 N N . ASP A 1 100 ? -0.198 3.305 1.496 1.00 86.69 100 ASP A N 1
ATOM 823 C CA . ASP A 1 100 ? -1.293 3.459 0.542 1.00 86.69 100 ASP A CA 1
ATOM 824 C C . ASP A 1 100 ? -2.653 3.295 1.221 1.00 86.69 100 ASP A C 1
ATOM 826 O O . ASP A 1 100 ? -3.556 4.100 0.986 1.00 86.69 100 ASP A O 1
ATOM 830 N N . VAL A 1 101 ? -2.786 2.332 2.142 1.00 85.81 101 VAL A N 1
ATOM 831 C CA . VAL A 1 101 ? -4.003 2.156 2.950 1.00 85.81 101 VAL A CA 1
ATOM 832 C C . VAL A 1 101 ? -4.332 3.445 3.707 1.00 85.81 101 VAL A C 1
ATOM 834 O O . VAL A 1 101 ? -5.459 3.938 3.633 1.00 85.81 101 VAL A O 1
ATOM 837 N N . HIS A 1 102 ? -3.357 4.051 4.389 1.00 86.50 102 HIS A N 1
ATOM 838 C CA . HIS A 1 102 ? -3.591 5.292 5.129 1.00 86.50 102 HIS A CA 1
ATOM 839 C C . HIS A 1 102 ? -3.928 6.468 4.199 1.00 86.50 102 HIS A C 1
ATOM 841 O O . HIS A 1 102 ? -4.808 7.262 4.535 1.00 86.50 102 HIS A O 1
ATOM 847 N N . VAL A 1 103 ? -3.299 6.564 3.022 1.00 85.62 103 VAL A N 1
ATOM 848 C CA . VAL A 1 103 ? -3.600 7.594 2.011 1.00 85.62 103 VAL A CA 1
ATOM 849 C C . VAL A 1 103 ? -5.011 7.434 1.435 1.00 85.62 103 VAL A C 1
ATOM 851 O O . VAL A 1 103 ? -5.729 8.419 1.269 1.00 85.62 103 VAL A O 1
ATOM 854 N N . VAL A 1 104 ? -5.456 6.213 1.141 1.00 83.38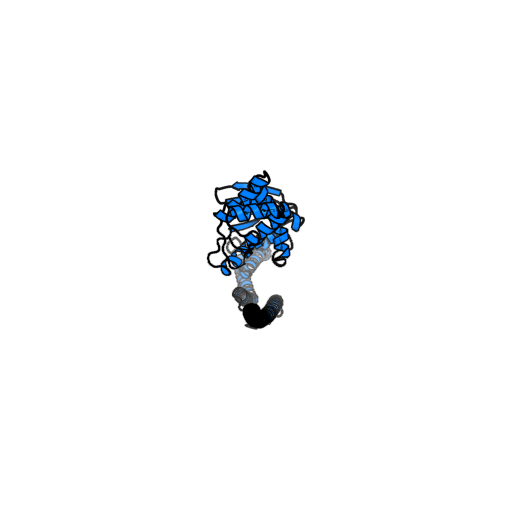 104 VAL A N 1
ATOM 855 C CA . VAL A 1 104 ? -6.825 5.969 0.658 1.00 83.38 104 VAL A CA 1
ATOM 856 C C . VAL A 1 104 ? -7.849 6.345 1.732 1.00 83.38 104 VAL A C 1
ATOM 858 O O . VAL A 1 104 ? -8.867 6.974 1.433 1.00 83.38 104 VAL A O 1
ATOM 861 N N . MET A 1 105 ? -7.555 6.048 3.000 1.00 77.81 105 MET A N 1
ATOM 862 C CA . MET A 1 105 ? -8.434 6.403 4.114 1.00 77.81 105 MET A CA 1
ATOM 863 C C . MET A 1 105 ? -8.558 7.923 4.316 1.00 77.81 105 MET A C 1
ATOM 865 O O . MET A 1 105 ? -9.645 8.389 4.658 1.00 77.81 105 MET A O 1
ATOM 869 N N . THR A 1 106 ? -7.516 8.728 4.064 1.00 78.31 106 THR A N 1
ATOM 870 C CA . THR A 1 106 ? -7.644 10.201 4.160 1.00 78.31 106 THR A CA 1
ATOM 871 C C . THR A 1 106 ? -8.530 10.794 3.080 1.00 78.31 106 THR A C 1
ATOM 873 O O . THR A 1 106 ? -9.275 11.728 3.367 1.00 78.31 106 THR A O 1
ATOM 876 N N . LYS A 1 107 ? -8.509 10.233 1.864 1.00 81.38 107 LYS A N 1
ATOM 877 C CA . LYS A 1 107 ? -9.415 10.655 0.783 1.00 81.38 107 LYS A CA 1
ATOM 878 C C . LYS A 1 107 ? -10.878 10.411 1.153 1.00 81.38 107 LYS A C 1
ATOM 880 O O . LYS A 1 107 ? -11.728 11.241 0.852 1.00 81.38 107 LYS A O 1
ATOM 885 N N . LYS A 1 108 ? -11.163 9.297 1.836 1.00 77.38 108 LYS A N 1
ATOM 886 C CA . LYS A 1 108 ? -12.514 8.949 2.302 1.00 77.38 108 LYS A CA 1
ATOM 887 C C . LYS A 1 108 ? -12.987 9.820 3.471 1.00 77.38 108 LYS A C 1
ATOM 889 O O . LYS A 1 108 ? -14.183 10.056 3.610 1.00 77.38 108 LYS A O 1
ATOM 894 N N . PHE A 1 109 ? -12.069 10.293 4.315 1.00 75.12 109 PHE A N 1
ATOM 895 C CA . PHE A 1 109 ? -12.398 11.023 5.538 1.00 75.12 109 PHE A CA 1
ATOM 896 C C . PHE A 1 109 ? -11.670 12.375 5.621 1.00 75.12 109 PHE A C 1
ATOM 898 O O . PHE A 1 109 ? -10.588 12.453 6.215 1.00 75.12 109 PHE A O 1
ATOM 905 N N . PRO A 1 110 ? -12.279 13.460 5.105 1.00 73.75 110 PRO A N 1
ATOM 906 C CA . PRO A 1 110 ? -11.721 14.806 5.199 1.00 73.75 110 PRO A CA 1
ATOM 907 C C . PRO A 1 110 ? -11.355 15.185 6.643 1.00 73.75 110 PRO A C 1
ATOM 909 O O . PRO A 1 110 ? -12.112 14.936 7.583 1.00 73.75 110 PRO A O 1
ATOM 912 N N . GLY A 1 111 ? -10.165 15.762 6.833 1.00 75.50 111 GLY A N 1
ATOM 913 C CA . GLY A 1 111 ? -9.640 16.145 8.151 1.00 75.50 111 GLY A CA 1
ATOM 914 C C . GLY A 1 111 ? -9.006 15.005 8.962 1.00 75.50 111 GLY A C 1
ATOM 915 O O . GLY A 1 111 ? -8.529 15.243 10.075 1.00 75.50 111 GLY A O 1
ATOM 916 N N . ALA A 1 112 ? -8.957 13.777 8.434 1.00 78.88 112 ALA A N 1
ATOM 917 C CA . ALA A 1 112 ? -8.196 12.699 9.054 1.00 78.88 112 ALA A CA 1
ATOM 918 C C . ALA A 1 112 ? -6.693 13.028 9.069 1.00 78.88 112 ALA A C 1
ATOM 920 O O . ALA A 1 112 ? -6.111 13.420 8.062 1.00 78.88 112 ALA A O 1
ATOM 921 N N . LYS A 1 113 ? -6.059 12.828 10.228 1.00 83.81 113 LYS A N 1
ATOM 922 C CA . LYS A 1 113 ? -4.613 12.998 10.429 1.00 83.81 113 LYS A CA 1
ATOM 923 C C . LYS A 1 113 ? -3.977 11.628 10.691 1.00 83.81 113 LYS A C 1
ATOM 925 O O . LYS A 1 113 ? -3.808 11.299 11.865 1.00 83.81 113 LYS A O 1
ATOM 930 N N . PRO A 1 114 ? -3.746 10.768 9.687 1.00 87.94 114 PRO A N 1
ATOM 931 C CA . PRO A 1 114 ? -3.117 9.465 9.906 1.00 87.94 114 PRO A CA 1
ATOM 932 C C . PRO A 1 114 ? -1.630 9.623 10.266 1.00 87.94 114 PRO A C 1
ATOM 934 O O . PRO A 1 114 ? -1.052 10.688 10.037 1.00 87.94 114 PRO A O 1
ATOM 937 N N . PRO A 1 115 ? -0.991 8.585 10.827 1.00 92.19 115 PRO A N 1
ATOM 938 C CA . PRO A 1 115 ? 0.463 8.531 10.876 1.00 92.19 115 PRO A CA 1
ATOM 939 C C . PRO A 1 115 ? 1.048 8.391 9.462 1.00 92.19 115 PRO A C 1
ATOM 941 O O . PRO A 1 115 ? 0.448 7.770 8.586 1.00 92.19 115 PRO A O 1
ATOM 944 N N . LEU A 1 116 ? 2.244 8.936 9.258 1.00 92.75 116 LEU A N 1
ATOM 945 C CA . LEU A 1 116 ? 3.090 8.606 8.119 1.00 92.75 116 LEU A CA 1
ATOM 946 C C . LEU A 1 116 ? 3.844 7.320 8.458 1.00 92.75 116 LEU A C 1
ATOM 948 O O . LEU A 1 116 ? 4.641 7.310 9.394 1.00 92.75 116 LEU A O 1
ATOM 952 N N . VAL A 1 117 ? 3.567 6.252 7.715 1.00 94.38 117 VAL A N 1
ATOM 953 C CA . VAL A 1 117 ? 4.192 4.937 7.890 1.00 94.38 117 VAL A CA 1
ATOM 954 C C . VAL A 1 117 ? 4.748 4.503 6.544 1.00 94.38 117 VAL A C 1
ATOM 956 O O . VAL A 1 117 ? 3.981 4.334 5.602 1.00 94.38 117 VAL A O 1
ATOM 959 N N . THR A 1 118 ? 6.066 4.362 6.437 1.00 95.00 118 THR A N 1
ATOM 960 C CA . THR A 1 118 ? 6.753 4.018 5.181 1.00 95.00 118 THR A CA 1
ATOM 961 C C . THR A 1 118 ? 7.850 3.001 5.437 1.00 95.00 118 THR A C 1
ATOM 963 O O . THR A 1 118 ? 8.532 3.079 6.457 1.00 95.00 118 THR A O 1
ATOM 966 N N . ILE A 1 119 ? 8.070 2.084 4.497 1.00 94.56 119 ILE A N 1
ATOM 967 C CA . ILE A 1 119 ? 9.165 1.113 4.555 1.00 94.56 119 ILE A CA 1
ATOM 968 C C . ILE A 1 119 ? 9.991 1.165 3.268 1.00 94.56 119 ILE A C 1
ATOM 970 O O . ILE A 1 119 ? 9.451 1.072 2.165 1.00 94.56 119 ILE A O 1
ATOM 974 N N . GLU A 1 120 ? 11.307 1.307 3.403 1.00 93.06 120 GLU A N 1
ATOM 975 C CA . GLU A 1 120 ? 12.235 1.401 2.273 1.00 93.06 120 GLU A CA 1
ATOM 976 C C . GLU A 1 120 ? 13.312 0.312 2.369 1.00 93.06 120 GLU A C 1
ATOM 978 O O . GLU A 1 120 ? 13.953 0.184 3.414 1.00 93.06 120 GLU A O 1
ATOM 983 N N . PRO A 1 121 ? 13.533 -0.495 1.314 1.00 92.12 121 PRO A N 1
ATOM 984 C CA . PRO A 1 121 ? 14.552 -1.536 1.339 1.00 92.12 121 PRO A CA 1
ATOM 985 C C . PRO A 1 121 ? 15.949 -0.910 1.232 1.00 92.12 121 PRO A C 1
ATOM 987 O O . PRO A 1 121 ? 16.200 -0.076 0.361 1.00 92.12 121 PRO A O 1
ATOM 990 N N . ILE A 1 122 ? 16.872 -1.348 2.088 1.00 91.81 122 ILE A N 1
ATOM 991 C CA . ILE A 1 122 ? 18.291 -0.949 2.057 1.00 91.81 122 ILE A CA 1
ATOM 992 C C . ILE A 1 122 ? 19.205 -2.084 1.576 1.00 91.81 122 ILE A C 1
ATOM 994 O O . ILE A 1 122 ? 20.318 -1.825 1.120 1.00 91.81 122 ILE A O 1
ATOM 998 N N . SER A 1 123 ? 18.729 -3.332 1.619 1.00 88.00 123 SER A N 1
ATOM 999 C CA . SER A 1 123 ? 19.396 -4.510 1.056 1.00 88.00 123 SER A CA 1
ATOM 1000 C C . SER A 1 123 ? 18.359 -5.525 0.540 1.00 88.00 123 SER A C 1
ATOM 1002 O O . SER A 1 123 ? 17.169 -5.214 0.464 1.00 88.00 123 SER A O 1
ATOM 1004 N N . ASN A 1 124 ? 18.798 -6.733 0.167 1.00 87.19 124 ASN A N 1
ATOM 1005 C CA . ASN A 1 124 ? 17.896 -7.812 -0.245 1.00 87.19 124 ASN A CA 1
ATOM 1006 C C . ASN A 1 124 ? 16.992 -8.304 0.890 1.00 87.19 124 ASN A C 1
ATOM 1008 O O . ASN A 1 124 ? 15.911 -8.787 0.590 1.00 87.19 124 ASN A O 1
ATOM 1012 N N . ASN A 1 125 ? 17.408 -8.170 2.154 1.00 91.44 125 ASN A N 1
ATOM 1013 C CA . ASN A 1 125 ? 16.685 -8.669 3.327 1.00 91.44 125 ASN A CA 1
ATOM 1014 C C . ASN A 1 125 ? 16.619 -7.656 4.486 1.00 91.44 125 ASN A C 1
ATOM 1016 O O . ASN A 1 125 ? 16.190 -8.001 5.581 1.00 91.44 125 ASN A O 1
ATOM 1020 N N . GLU A 1 126 ? 17.044 -6.408 4.284 1.00 93.69 126 GLU A N 1
ATOM 1021 C CA . GLU A 1 126 ? 16.966 -5.349 5.293 1.00 93.69 126 GLU A CA 1
ATOM 1022 C C . GLU A 1 126 ? 16.174 -4.150 4.766 1.00 93.69 126 GLU A C 1
ATOM 1024 O O . GLU A 1 126 ? 16.335 -3.731 3.614 1.00 93.69 126 GLU A O 1
ATOM 1029 N N . ALA A 1 127 ? 15.358 -3.552 5.633 1.00 95.31 127 ALA A N 1
ATOM 1030 C CA . ALA A 1 127 ? 14.585 -2.354 5.329 1.00 95.31 127 ALA A CA 1
ATOM 1031 C C . ALA A 1 127 ? 14.566 -1.368 6.500 1.00 95.31 127 ALA A C 1
ATOM 1033 O O . ALA A 1 127 ? 14.706 -1.744 7.663 1.00 95.31 127 ALA A O 1
ATOM 1034 N N . ILE A 1 128 ? 14.351 -0.096 6.184 1.00 96.81 128 ILE A N 1
ATOM 1035 C CA . ILE A 1 128 ? 14.088 0.956 7.160 1.00 96.81 128 ILE A CA 1
ATOM 1036 C C . ILE A 1 128 ? 12.584 1.151 7.250 1.00 96.81 128 ILE A C 1
ATOM 1038 O O . ILE A 1 128 ? 11.954 1.526 6.263 1.00 96.81 128 ILE A O 1
ATOM 1042 N N . PHE A 1 129 ? 12.023 0.915 8.431 1.00 97.06 129 PHE A N 1
ATOM 1043 C CA . PHE A 1 129 ? 10.619 1.149 8.725 1.00 97.06 129 PHE A CA 1
ATOM 1044 C C . PHE A 1 129 ? 10.472 2.433 9.534 1.00 97.06 129 PHE A C 1
ATOM 1046 O O . PHE A 1 129 ? 11.011 2.566 10.632 1.00 97.06 129 PHE A O 1
ATOM 1053 N N . PHE A 1 130 ? 9.785 3.408 8.957 1.00 97.31 130 PHE A N 1
ATOM 1054 C CA . PHE A 1 130 ? 9.682 4.756 9.484 1.00 97.31 130 PHE A CA 1
ATOM 1055 C C . PHE A 1 130 ? 8.240 5.079 9.856 1.00 97.31 130 PHE A C 1
ATOM 1057 O O . PHE A 1 130 ? 7.319 4.889 9.064 1.00 97.31 130 PHE A O 1
ATOM 1064 N N . TYR A 1 131 ? 8.074 5.607 11.063 1.00 97.25 131 TYR A N 1
ATOM 1065 C CA . TYR A 1 131 ? 6.821 6.093 11.611 1.00 97.25 131 TYR A CA 1
ATOM 1066 C C . TYR A 1 131 ? 6.969 7.567 11.991 1.00 97.25 131 TYR A C 1
ATOM 1068 O O . TYR A 1 131 ? 7.932 7.946 12.657 1.00 97.25 131 TYR A O 1
ATOM 1076 N N . LYS A 1 132 ? 5.987 8.400 11.636 1.00 96.06 132 LYS A N 1
ATOM 1077 C CA . LYS A 1 132 ? 5.888 9.791 12.093 1.00 96.06 132 LYS A CA 1
ATOM 1078 C C . LYS A 1 132 ? 4.440 10.194 12.344 1.00 96.06 132 LYS A C 1
ATOM 1080 O O . LYS A 1 132 ? 3.576 10.025 11.486 1.00 96.06 132 LYS A O 1
ATOM 1085 N N . SER A 1 133 ? 4.161 10.763 13.511 1.00 94.75 133 SER A N 1
ATOM 1086 C CA . SER A 1 133 ? 2.844 11.302 13.852 1.00 94.75 133 SER A CA 1
ATOM 1087 C C . SER A 1 133 ? 2.926 12.245 15.043 1.00 94.75 133 SER A C 1
ATOM 1089 O O . SER A 1 133 ? 3.575 11.925 16.036 1.00 94.75 133 SER A O 1
ATOM 1091 N N . ASP A 1 134 ? 2.138 13.319 15.011 1.00 92.50 134 ASP A N 1
ATOM 1092 C CA . ASP A 1 134 ? 1.956 14.234 16.148 1.00 92.50 134 ASP A CA 1
ATOM 1093 C C . ASP A 1 134 ? 1.419 13.526 17.406 1.00 92.50 134 ASP A C 1
ATOM 1095 O O . ASP A 1 134 ? 1.523 14.044 18.514 1.00 92.50 134 ASP A O 1
ATOM 1099 N N . ARG A 1 135 ? 0.829 12.328 17.259 1.00 92.25 135 ARG A N 1
ATOM 1100 C CA . ARG A 1 135 ? 0.309 11.550 18.394 1.00 92.25 135 ARG A CA 1
ATOM 1101 C C . ARG A 1 135 ? 1.368 10.748 19.147 1.00 92.25 135 ARG A C 1
ATOM 1103 O O . ARG A 1 135 ? 1.049 10.285 20.240 1.00 92.25 135 ARG A O 1
ATOM 1110 N N . ALA A 1 136 ? 2.555 10.547 18.565 1.00 94.00 136 ALA A N 1
ATOM 1111 C CA . ALA A 1 136 ? 3.677 9.817 19.169 1.00 94.00 136 ALA A CA 1
ATOM 1112 C C . ALA A 1 136 ? 3.314 8.432 19.768 1.00 94.00 136 ALA A C 1
ATOM 1114 O O . ALA A 1 136 ? 3.850 8.019 20.792 1.00 94.00 136 ALA A O 1
ATOM 1115 N N . MET A 1 137 ? 2.388 7.692 19.140 1.00 94.50 137 MET A N 1
ATOM 1116 C CA . MET A 1 137 ? 1.936 6.363 19.592 1.00 94.50 137 MET A CA 1
ATOM 1117 C C . MET A 1 137 ? 2.938 5.238 19.257 1.00 94.50 137 MET A C 1
ATOM 1119 O O . MET A 1 137 ? 2.604 4.280 18.559 1.00 94.50 137 MET A O 1
ATOM 1123 N N . PHE A 1 138 ? 4.176 5.362 19.739 1.00 96.25 138 PHE A N 1
ATOM 1124 C CA . PHE A 1 138 ? 5.279 4.454 19.409 1.00 96.25 138 PHE A CA 1
ATOM 1125 C C . PHE A 1 138 ? 5.033 3.014 19.868 1.00 96.25 138 PHE A C 1
ATOM 1127 O O . PHE A 1 138 ? 5.197 2.091 19.077 1.00 96.25 138 PHE A O 1
ATOM 1134 N N . ASP A 1 139 ? 4.573 2.810 21.104 1.00 96.31 139 ASP A N 1
ATOM 1135 C CA . ASP A 1 139 ? 4.352 1.459 21.637 1.00 96.31 139 ASP A CA 1
ATOM 1136 C C . ASP A 1 139 ? 3.231 0.721 20.903 1.00 96.31 139 ASP A C 1
ATOM 1138 O O . ASP A 1 139 ? 3.319 -0.480 20.665 1.00 96.31 139 ASP A O 1
ATOM 1142 N N . TYR A 1 140 ? 2.202 1.452 20.468 1.00 95.75 140 TYR A N 1
ATOM 1143 C CA . TYR A 1 140 ? 1.136 0.900 19.636 1.00 95.75 140 TYR A CA 1
ATOM 1144 C C . TYR A 1 140 ? 1.658 0.482 18.253 1.00 95.75 140 TYR A C 1
ATOM 1146 O O . TYR A 1 140 ? 1.330 -0.604 17.782 1.00 95.75 140 TYR A O 1
ATOM 1154 N N . PHE A 1 141 ? 2.510 1.299 17.623 1.00 96.19 141 PHE A N 1
ATOM 1155 C CA . PHE A 1 141 ? 3.165 0.958 16.355 1.00 96.19 141 PHE A CA 1
ATOM 1156 C C . PHE A 1 141 ? 4.085 -0.269 16.479 1.00 96.19 141 PHE A C 1
ATOM 1158 O O . PHE A 1 141 ? 4.038 -1.166 15.634 1.00 96.19 141 PHE A O 1
ATOM 1165 N N . LEU A 1 142 ? 4.863 -0.361 17.561 1.00 96.56 142 LEU A N 1
ATOM 1166 C CA . LEU A 1 142 ? 5.666 -1.548 17.869 1.00 96.56 142 LEU A CA 1
ATOM 1167 C C . LEU A 1 142 ? 4.780 -2.779 18.101 1.00 96.56 142 LEU A C 1
ATOM 1169 O O . LEU A 1 142 ? 5.063 -3.846 17.568 1.00 96.56 142 LEU A O 1
ATOM 1173 N N . GLY A 1 143 ? 3.662 -2.619 18.813 1.00 96.38 143 GLY A N 1
ATOM 1174 C CA . GLY A 1 143 ? 2.675 -3.678 19.017 1.00 96.38 143 GLY A CA 1
ATOM 1175 C C . GLY A 1 143 ? 2.070 -4.189 17.712 1.00 96.38 143 GLY A C 1
ATOM 1176 O O . GLY A 1 143 ? 2.004 -5.395 17.501 1.00 96.38 143 GLY A O 1
ATOM 1177 N N . LEU A 1 144 ? 1.678 -3.287 16.807 1.00 95.88 144 LEU A N 1
ATOM 1178 C CA . LEU A 1 144 ? 1.204 -3.652 15.467 1.00 95.88 144 LEU A CA 1
ATOM 1179 C C . LEU A 1 144 ? 2.278 -4.410 14.680 1.00 95.88 144 LEU A C 1
ATOM 1181 O O . LEU A 1 144 ? 1.965 -5.386 14.003 1.00 95.88 144 LEU A O 1
ATOM 1185 N N . THR A 1 145 ? 3.540 -3.992 14.793 1.00 96.38 145 THR A N 1
ATOM 1186 C CA . THR A 1 145 ? 4.672 -4.680 14.157 1.00 96.38 145 THR A CA 1
ATOM 1187 C C . THR A 1 145 ? 4.801 -6.107 14.700 1.00 96.38 145 THR A C 1
ATOM 1189 O O . THR A 1 145 ? 4.856 -7.049 13.914 1.00 96.38 145 THR A O 1
ATOM 1192 N N . ASP A 1 146 ? 4.748 -6.289 16.023 1.00 95.81 146 ASP A N 1
ATOM 1193 C CA . ASP A 1 146 ? 4.799 -7.609 16.667 1.00 95.81 146 ASP A CA 1
ATOM 1194 C C . ASP A 1 146 ? 3.613 -8.503 16.271 1.00 95.81 146 ASP A C 1
ATOM 1196 O O . ASP A 1 146 ? 3.800 -9.674 15.950 1.00 95.81 146 ASP A O 1
ATOM 1200 N N . GLY A 1 147 ? 2.393 -7.958 16.251 1.00 95.75 147 GLY A N 1
ATOM 1201 C CA . GLY A 1 147 ? 1.203 -8.703 15.829 1.00 95.75 147 GLY A CA 1
ATOM 1202 C C . GLY A 1 147 ? 1.265 -9.118 14.358 1.00 95.75 147 GLY A C 1
ATOM 1203 O O . GLY A 1 147 ? 0.827 -10.209 14.001 1.00 95.75 147 GLY A O 1
ATOM 1204 N N . SER A 1 148 ? 1.861 -8.278 13.508 1.00 95.94 148 SER A N 1
ATOM 1205 C CA . SER A 1 148 ? 2.021 -8.575 12.082 1.00 95.94 148 SER A CA 1
ATOM 1206 C C . SER A 1 148 ? 3.006 -9.725 11.869 1.00 95.94 148 SER A C 1
ATOM 1208 O O . SER A 1 148 ? 2.723 -10.623 11.081 1.00 95.94 148 SER A O 1
ATOM 1210 N N . LYS A 1 149 ? 4.112 -9.763 12.627 1.00 94.75 149 LYS A N 1
ATOM 1211 C CA . LYS A 1 149 ? 5.058 -10.893 12.621 1.00 94.75 149 LYS A CA 1
ATOM 1212 C C . LYS A 1 149 ? 4.369 -12.221 12.926 1.00 94.75 149 LYS A C 1
ATOM 1214 O O . LYS A 1 149 ? 4.577 -13.203 12.220 1.00 94.75 149 LYS A O 1
ATOM 1219 N N . GLU A 1 150 ? 3.528 -12.244 13.960 1.00 94.75 150 GLU A N 1
ATOM 1220 C CA . GLU A 1 150 ? 2.802 -13.455 14.358 1.00 94.75 150 GLU A CA 1
ATOM 1221 C C . GLU A 1 150 ? 1.764 -13.885 13.321 1.00 94.75 150 GLU A C 1
ATOM 1223 O O . GLU A 1 150 ? 1.635 -15.078 13.050 1.00 94.75 150 GLU A O 1
ATOM 1228 N N . TYR A 1 151 ? 1.058 -12.928 12.713 1.00 94.75 151 TYR A N 1
ATOM 1229 C CA . TYR A 1 151 ? 0.067 -13.215 11.679 1.00 94.75 151 TYR A CA 1
ATOM 1230 C C . TYR A 1 151 ? 0.704 -13.834 10.426 1.00 94.75 151 TYR A C 1
ATOM 1232 O O . TYR A 1 151 ? 0.281 -14.903 9.988 1.00 94.75 151 TYR A O 1
ATOM 1240 N N . PHE A 1 152 ? 1.753 -13.200 9.889 1.00 92.94 152 PHE A N 1
ATOM 1241 C CA . PHE A 1 152 ? 2.459 -13.681 8.694 1.00 92.94 152 PHE A CA 1
ATOM 1242 C C . PHE A 1 152 ? 3.397 -14.862 8.984 1.00 92.94 152 PHE A C 1
ATOM 1244 O O . PHE A 1 152 ? 3.910 -15.478 8.055 1.00 92.94 152 PHE A O 1
ATOM 1251 N N . LYS A 1 153 ? 3.595 -15.213 10.264 1.00 93.94 153 LYS A N 1
ATOM 1252 C CA . LYS A 1 153 ? 4.538 -16.247 10.723 1.00 93.94 153 LYS A CA 1
ATOM 1253 C C . LYS A 1 153 ? 5.962 -16.003 10.216 1.00 93.94 153 LYS A C 1
ATOM 1255 O O . LYS A 1 153 ? 6.706 -16.943 9.953 1.00 93.94 153 LYS A O 1
ATOM 1260 N N . GLU A 1 154 ? 6.329 -14.732 10.108 1.00 92.44 154 GLU A N 1
ATOM 1261 C CA . GLU A 1 154 ? 7.649 -14.288 9.681 1.00 92.44 154 GLU A CA 1
ATOM 1262 C C . GLU A 1 154 ? 8.362 -13.639 10.858 1.00 92.44 154 GLU A C 1
ATOM 1264 O O . GLU A 1 154 ? 7.925 -12.621 11.409 1.00 92.44 154 GLU A O 1
ATOM 1269 N N . ASN A 1 155 ? 9.493 -14.223 11.241 1.00 90.62 155 ASN A N 1
ATOM 1270 C CA . ASN A 1 155 ? 10.352 -13.592 12.219 1.00 90.62 155 ASN A CA 1
ATOM 1271 C C . ASN A 1 155 ? 11.204 -12.534 11.521 1.00 90.62 155 ASN A C 1
ATOM 1273 O O . ASN A 1 155 ? 11.759 -12.736 10.445 1.00 90.62 155 ASN A O 1
ATOM 1277 N N . ILE A 1 156 ? 11.308 -11.383 12.173 1.00 93.75 156 ILE A N 1
ATOM 1278 C CA . ILE A 1 156 ? 12.186 -10.294 11.764 1.00 93.75 156 ILE A CA 1
ATOM 1279 C C . ILE A 1 156 ? 12.917 -9.790 12.998 1.00 93.75 156 ILE A C 1
ATOM 1281 O O . ILE A 1 156 ? 12.336 -9.730 14.093 1.00 93.75 156 ILE A O 1
ATOM 1285 N N . ASP A 1 157 ? 14.172 -9.413 12.815 1.00 94.81 157 ASP A N 1
ATOM 1286 C CA . ASP A 1 157 ? 14.914 -8.660 13.816 1.00 94.81 157 ASP A CA 1
ATOM 1287 C C . ASP A 1 157 ? 14.557 -7.174 13.689 1.00 94.81 157 ASP A C 1
ATOM 1289 O O . ASP A 1 157 ? 14.449 -6.646 12.579 1.00 94.81 157 ASP A O 1
ATOM 1293 N N . VAL A 1 158 ? 14.307 -6.525 14.826 1.00 95.88 158 VAL A N 1
ATOM 1294 C CA . VAL A 1 158 ? 13.797 -5.152 14.906 1.00 95.88 158 VAL A CA 1
ATOM 1295 C C . VAL A 1 158 ? 14.735 -4.347 15.790 1.00 95.88 158 VAL A C 1
ATOM 1297 O O . VAL A 1 158 ? 14.748 -4.515 17.007 1.00 95.88 158 VAL A O 1
ATOM 1300 N N . GLN A 1 159 ? 15.484 -3.434 15.181 1.00 96.31 159 GLN A N 1
ATOM 1301 C CA . GLN A 1 159 ? 16.410 -2.556 15.886 1.00 96.31 159 GLN A CA 1
ATOM 1302 C C . GLN A 1 159 ? 15.951 -1.103 15.774 1.00 96.31 159 GLN A C 1
ATOM 1304 O O . GLN A 1 159 ? 15.762 -0.585 14.677 1.00 96.31 159 GLN A O 1
ATOM 1309 N N . GLU A 1 160 ? 15.809 -0.408 16.898 1.00 96.56 160 GLU A N 1
ATOM 1310 C CA . GLU A 1 160 ? 15.569 1.036 16.893 1.00 96.56 160 GLU A CA 1
ATOM 1311 C C . GLU A 1 160 ? 16.850 1.785 16.494 1.00 96.56 160 GLU A C 1
ATOM 1313 O O . GLU A 1 160 ? 17.896 1.601 17.113 1.00 96.56 160 GLU A O 1
ATOM 1318 N N . ILE A 1 161 ? 16.774 2.604 15.440 1.00 96.06 161 ILE A N 1
ATOM 1319 C CA . ILE A 1 161 ? 17.901 3.426 14.965 1.00 96.06 161 ILE A CA 1
ATOM 1320 C C . ILE A 1 161 ? 17.795 4.847 15.510 1.00 96.06 161 ILE A C 1
ATOM 1322 O O . ILE A 1 161 ? 18.796 5.461 15.869 1.00 96.06 161 ILE A O 1
ATOM 1326 N N . GLU A 1 162 ? 16.583 5.398 15.506 1.00 95.62 162 GLU A N 1
ATOM 1327 C CA . GLU A 1 162 ? 16.352 6.804 15.806 1.00 95.62 162 GLU A CA 1
ATOM 1328 C C . GLU A 1 162 ? 14.951 6.987 16.381 1.00 95.62 162 GLU A C 1
ATOM 1330 O O . GLU A 1 162 ? 13.973 6.460 15.840 1.00 95.62 162 GLU A O 1
ATOM 1335 N N . ARG A 1 163 ? 14.853 7.782 17.445 1.00 96.38 163 ARG A N 1
ATOM 1336 C CA . ARG A 1 163 ? 13.591 8.218 18.035 1.00 96.38 163 ARG A CA 1
ATOM 1337 C C . ARG A 1 163 ? 13.658 9.711 18.311 1.00 96.38 163 ARG A C 1
ATOM 1339 O O . ARG A 1 163 ? 14.575 10.189 18.973 1.00 96.38 163 ARG A O 1
ATOM 1346 N N . THR A 1 164 ? 12.666 10.432 17.808 1.00 95.56 164 THR A N 1
ATOM 1347 C CA . THR A 1 164 ? 12.433 11.849 18.105 1.00 95.56 164 THR A CA 1
ATOM 1348 C C . THR A 1 164 ? 11.109 11.999 18.856 1.00 95.56 164 THR A C 1
ATOM 1350 O O . THR A 1 164 ? 10.422 11.015 19.123 1.00 95.56 164 THR A O 1
ATOM 1353 N N . GLU A 1 165 ? 10.705 13.229 19.177 1.00 94.38 165 GLU A N 1
ATOM 1354 C CA . GLU A 1 165 ? 9.427 13.489 19.858 1.00 94.38 165 GLU A CA 1
ATOM 1355 C C . GLU A 1 165 ? 8.202 12.975 19.082 1.00 94.38 165 GLU A C 1
ATOM 1357 O O . GLU A 1 165 ? 7.204 12.587 19.685 1.00 94.38 165 GLU A O 1
ATOM 1362 N N . ASN A 1 166 ? 8.266 12.945 17.746 1.00 95.81 166 ASN A N 1
ATOM 1363 C CA . ASN A 1 166 ? 7.135 12.593 16.882 1.00 95.81 166 ASN A CA 1
ATOM 1364 C C . ASN A 1 166 ? 7.449 11.529 15.823 1.00 95.81 166 ASN A C 1
ATOM 1366 O O . ASN A 1 166 ? 6.580 11.226 15.001 1.00 95.81 166 ASN A O 1
ATOM 1370 N N . SER A 1 167 ? 8.658 10.965 15.806 1.00 96.88 167 SER A N 1
ATOM 1371 C CA . SER A 1 167 ? 9.047 9.962 14.816 1.00 96.88 167 SER A CA 1
ATOM 1372 C C . SER A 1 167 ? 9.889 8.836 15.404 1.00 96.88 167 SER A C 1
ATOM 1374 O O . SER A 1 167 ? 10.571 9.010 16.411 1.00 96.88 167 SER A O 1
ATOM 1376 N N . LEU A 1 168 ? 9.810 7.673 14.764 1.00 97.31 168 LEU A N 1
ATOM 1377 C CA . LEU A 1 168 ? 10.520 6.457 15.130 1.00 97.31 168 LEU A CA 1
ATOM 1378 C C . LEU A 1 168 ? 11.008 5.770 13.855 1.00 97.31 168 LEU A C 1
ATOM 1380 O O . LEU A 1 168 ? 10.232 5.552 12.923 1.00 97.31 168 LEU A O 1
ATOM 1384 N N . LYS A 1 169 ? 12.293 5.427 13.818 1.00 97.38 169 LYS A N 1
ATOM 1385 C CA . LYS A 1 169 ? 12.934 4.726 12.707 1.00 97.38 169 LYS A CA 1
ATOM 1386 C C . LYS A 1 169 ? 13.488 3.396 13.200 1.00 97.38 169 LYS A C 1
ATOM 1388 O O . LYS A 1 169 ? 14.322 3.360 14.104 1.00 97.38 169 LYS A O 1
ATOM 1393 N N . LEU A 1 170 ? 13.040 2.316 12.574 1.00 97.44 170 LEU A N 1
ATOM 1394 C CA . LEU A 1 170 ? 13.439 0.950 12.881 1.00 97.44 170 LEU A CA 1
ATOM 1395 C C . LEU A 1 170 ? 14.214 0.360 11.702 1.00 97.44 170 LEU A C 1
ATOM 1397 O O . LEU A 1 170 ? 13.818 0.525 10.549 1.00 97.44 170 LEU A O 1
ATOM 1401 N N . LYS A 1 171 ? 15.296 -0.359 11.986 1.00 97.12 171 LYS A N 1
ATOM 1402 C CA . LYS A 1 171 ? 15.924 -1.286 11.050 1.00 97.12 171 LYS A CA 1
ATOM 1403 C C . LYS A 1 171 ? 15.240 -2.634 11.204 1.00 97.12 171 LYS A C 1
ATOM 1405 O O . LYS A 1 171 ? 15.259 -3.206 12.291 1.00 97.12 171 LYS A O 1
ATOM 1410 N N . LEU A 1 172 ? 14.651 -3.128 10.125 1.00 96.50 172 LEU A N 1
ATOM 1411 C CA . LEU A 1 172 ? 14.082 -4.465 10.058 1.00 96.50 172 LEU A CA 1
ATOM 1412 C C . LEU A 1 172 ? 15.017 -5.362 9.257 1.00 96.50 172 LEU A C 1
ATOM 1414 O O . LEU A 1 172 ? 15.451 -4.974 8.169 1.00 96.50 172 LEU A O 1
ATOM 1418 N N . LYS A 1 173 ? 15.293 -6.559 9.765 1.00 95.06 173 LYS A N 1
ATOM 1419 C CA . LYS A 1 173 ? 15.990 -7.612 9.024 1.00 95.06 173 LYS A CA 1
ATOM 1420 C C . LYS A 1 173 ? 15.083 -8.829 8.904 1.00 95.06 173 LYS A C 1
ATOM 1422 O O . LYS A 1 173 ? 14.665 -9.394 9.911 1.00 95.06 173 LYS A O 1
ATOM 1427 N N . PHE A 1 174 ? 14.790 -9.196 7.666 1.00 93.12 174 PHE A N 1
ATOM 1428 C CA . PHE A 1 174 ? 13.907 -10.283 7.275 1.00 93.12 174 PHE A CA 1
ATOM 1429 C C . PHE A 1 174 ? 14.703 -11.576 7.072 1.00 93.12 174 PHE A C 1
ATOM 1431 O O . PHE A 1 174 ? 15.879 -11.546 6.695 1.00 93.12 174 PHE A O 1
ATOM 1438 N N . GLU A 1 175 ? 14.062 -12.714 7.331 1.00 88.75 175 GLU A N 1
ATOM 1439 C CA . GLU A 1 175 ? 14.647 -14.037 7.070 1.00 88.75 175 GLU A CA 1
ATOM 1440 C C . GLU A 1 175 ? 14.750 -14.329 5.567 1.00 88.75 175 GLU A C 1
ATOM 1442 O O . GLU A 1 175 ? 15.739 -14.909 5.121 1.00 88.75 175 GLU A O 1
ATOM 1447 N N . ASN A 1 176 ? 13.762 -13.875 4.792 1.00 84.56 176 ASN A N 1
ATOM 1448 C CA . ASN A 1 176 ? 13.681 -14.059 3.346 1.00 84.56 176 ASN A CA 1
ATOM 1449 C C . ASN A 1 176 ? 14.029 -12.772 2.583 1.00 84.56 176 ASN A C 1
ATOM 1451 O O . ASN A 1 176 ? 13.947 -11.664 3.120 1.00 84.56 176 ASN A O 1
ATOM 1455 N N . ASP A 1 177 ? 14.382 -12.922 1.304 1.00 84.12 177 ASP A N 1
ATOM 1456 C CA . ASP A 1 177 ? 14.625 -11.785 0.417 1.00 84.12 177 ASP A CA 1
ATOM 1457 C C . ASP A 1 177 ? 13.319 -11.010 0.157 1.00 84.12 177 ASP A C 1
ATOM 1459 O O . ASP A 1 177 ? 12.342 -11.547 -0.362 1.00 84.12 177 ASP A O 1
ATOM 1463 N N . ILE A 1 178 ? 13.321 -9.720 0.489 1.00 81.81 178 ILE A N 1
ATOM 1464 C CA . ILE A 1 178 ? 12.190 -8.788 0.355 1.00 81.81 178 ILE A CA 1
ATOM 1465 C C . ILE A 1 178 ? 12.186 -8.034 -0.980 1.00 81.81 178 ILE A C 1
ATOM 1467 O O . ILE A 1 178 ? 11.206 -7.374 -1.327 1.00 81.81 178 ILE A O 1
ATOM 1471 N N . TYR A 1 179 ? 13.301 -8.064 -1.720 1.00 67.50 179 TYR A N 1
ATOM 1472 C CA . TYR A 1 179 ? 13.487 -7.213 -2.891 1.00 67.50 179 TYR A CA 1
ATOM 1473 C C . TYR A 1 179 ? 14.338 -7.857 -3.993 1.00 67.50 179 TYR A C 1
ATOM 1475 O O . TYR A 1 179 ? 15.511 -8.169 -3.804 1.00 67.50 179 TYR A O 1
ATOM 1483 N N . PHE A 1 180 ? 13.770 -7.948 -5.201 1.00 58.91 180 PHE A N 1
ATOM 1484 C CA . PHE A 1 180 ? 14.460 -8.402 -6.411 1.00 58.91 180 PHE A CA 1
ATOM 1485 C C . PHE A 1 180 ? 14.820 -7.226 -7.328 1.00 58.91 180 PHE A C 1
ATOM 1487 O O . PHE A 1 180 ? 14.064 -6.851 -8.226 1.00 58.91 180 PHE A O 1
ATOM 1494 N N . LYS A 1 181 ? 16.026 -6.663 -7.181 1.00 66.19 181 LYS A N 1
ATOM 1495 C CA . LYS A 1 181 ? 16.577 -5.746 -8.196 1.00 66.19 181 LYS A CA 1
ATOM 1496 C C . LYS A 1 181 ? 17.346 -6.514 -9.260 1.00 66.19 181 LYS A C 1
ATOM 1498 O O . LYS A 1 181 ? 18.549 -6.745 -9.130 1.00 66.19 181 LYS A O 1
ATOM 1503 N N . LYS A 1 182 ? 16.693 -6.845 -10.372 1.00 69.94 182 LYS A N 1
ATOM 1504 C CA . LYS A 1 182 ? 17.391 -7.459 -11.508 1.00 69.94 182 LYS A CA 1
ATOM 1505 C C . LYS A 1 182 ? 18.178 -6.406 -12.292 1.00 69.94 182 LYS A C 1
ATOM 1507 O O . LYS A 1 182 ? 17.626 -5.623 -13.059 1.00 69.94 182 LYS A O 1
ATOM 1512 N N . VAL A 1 183 ? 19.496 -6.381 -12.096 1.00 76.25 183 VAL A N 1
ATOM 1513 C CA . VAL A 1 183 ? 20.407 -5.495 -12.834 1.00 76.25 183 VAL A CA 1
ATOM 1514 C C . VAL A 1 183 ? 21.003 -6.241 -14.024 1.00 76.25 183 VAL A C 1
ATOM 1516 O O . VAL A 1 183 ? 21.843 -7.126 -13.865 1.00 76.25 183 VAL A O 1
ATOM 1519 N N . PHE A 1 184 ? 20.635 -5.832 -15.236 1.00 82.12 184 PHE A N 1
ATOM 1520 C CA . PHE A 1 184 ? 21.259 -6.323 -16.465 1.00 82.12 184 PHE A CA 1
ATOM 1521 C C . PHE A 1 184 ? 22.607 -5.622 -16.683 1.00 82.12 184 PHE A C 1
ATOM 1523 O O . PHE A 1 184 ? 22.681 -4.555 -17.298 1.00 82.12 184 PHE A O 1
ATOM 1530 N N . LYS A 1 185 ? 23.683 -6.211 -16.136 1.00 83.81 185 LYS A N 1
ATOM 1531 C CA . LYS A 1 185 ? 25.043 -5.632 -16.129 1.00 83.81 185 LYS A CA 1
ATOM 1532 C C . LYS A 1 185 ? 25.532 -5.249 -17.533 1.00 83.81 185 LYS A C 1
ATOM 1534 O O . LYS A 1 185 ? 26.043 -4.146 -17.700 1.00 83.81 185 LYS A O 1
ATOM 1539 N N . PHE A 1 186 ? 25.300 -6.101 -18.535 1.00 82.12 186 PHE A N 1
ATOM 1540 C CA . PHE A 1 186 ? 25.655 -5.828 -19.934 1.00 82.12 186 PHE A CA 1
ATOM 1541 C C . PHE A 1 186 ? 24.935 -4.586 -20.482 1.00 82.12 186 PHE A C 1
ATOM 1543 O O . PHE A 1 186 ? 25.569 -3.662 -20.987 1.00 82.12 186 PHE A O 1
ATOM 1550 N N . ASN A 1 187 ? 23.618 -4.493 -20.282 1.00 83.00 187 ASN A N 1
ATOM 1551 C CA . ASN A 1 187 ? 22.820 -3.355 -20.747 1.00 83.00 187 ASN A CA 1
ATOM 1552 C C . ASN A 1 187 ? 23.232 -2.041 -20.072 1.00 83.00 187 ASN A C 1
ATOM 1554 O O . ASN A 1 187 ? 23.136 -0.986 -20.703 1.00 83.00 187 ASN A O 1
ATOM 1558 N N . LYS A 1 188 ? 23.659 -2.103 -18.801 1.00 83.12 188 LYS A N 1
ATOM 1559 C CA . LYS A 1 188 ? 24.164 -0.950 -18.045 1.00 83.12 188 LYS A CA 1
ATOM 1560 C C . LYS A 1 188 ? 25.552 -0.522 -18.526 1.00 83.12 188 LYS A C 1
ATOM 1562 O O . LYS A 1 188 ? 25.781 0.672 -18.677 1.00 83.12 188 LYS A O 1
ATOM 1567 N N . LEU A 1 189 ? 26.444 -1.474 -18.803 1.00 83.88 189 LEU A N 1
ATOM 1568 C CA . LEU A 1 189 ? 27.774 -1.207 -19.357 1.00 83.88 189 LEU A CA 1
ATOM 1569 C C . LEU A 1 189 ? 27.672 -0.511 -20.723 1.00 83.88 189 LEU A C 1
ATOM 1571 O O . LEU A 1 189 ? 28.259 0.548 -20.926 1.00 83.88 189 LEU A O 1
ATOM 1575 N N . MET A 1 190 ? 26.833 -1.045 -21.614 1.00 80.44 190 MET A N 1
ATOM 1576 C CA . MET A 1 190 ? 26.632 -0.508 -22.966 1.00 80.44 190 MET A CA 1
ATOM 1577 C C . MET A 1 190 ? 25.938 0.860 -23.005 1.00 80.44 190 MET A C 1
ATOM 1579 O O . MET A 1 190 ? 25.906 1.500 -24.050 1.00 80.44 190 MET A O 1
ATOM 1583 N N . SER A 1 191 ? 25.377 1.335 -21.889 1.00 77.19 191 SER A N 1
ATOM 1584 C CA . SER A 1 191 ? 24.822 2.689 -21.808 1.00 77.19 191 SER A CA 1
ATOM 1585 C C . SER A 1 191 ? 25.891 3.785 -21.741 1.00 77.19 191 SER A C 1
ATOM 1587 O O . SER A 1 191 ? 25.545 4.939 -21.979 1.00 77.19 191 SER A O 1
ATOM 1589 N N . LEU A 1 192 ? 27.148 3.465 -21.387 1.00 75.94 192 LEU A N 1
ATOM 1590 C CA . LEU A 1 192 ? 28.272 4.415 -21.251 1.00 75.94 192 LEU A CA 1
ATOM 1591 C C . LEU A 1 192 ? 27.957 5.694 -20.430 1.00 75.94 192 LEU A C 1
ATOM 1593 O O . LEU A 1 192 ? 28.665 6.689 -20.520 1.00 75.94 192 LEU A O 1
ATOM 1597 N N . GLY A 1 193 ? 26.887 5.683 -19.625 1.00 72.25 193 GLY A N 1
ATOM 1598 C CA . GLY A 1 193 ? 26.396 6.813 -18.826 1.00 72.25 193 GLY A CA 1
ATOM 1599 C C . GLY A 1 193 ? 25.348 7.715 -19.499 1.00 72.25 193 GLY A C 1
ATOM 1600 O O . GLY A 1 193 ? 24.510 8.267 -18.791 1.00 72.25 193 GLY A O 1
ATOM 1601 N N . PHE A 1 194 ? 25.320 7.824 -20.832 1.00 77.75 194 PHE A N 1
ATOM 1602 C CA . PHE A 1 194 ? 24.464 8.791 -21.550 1.00 77.75 194 PHE A CA 1
ATOM 1603 C C . PHE A 1 194 ? 23.483 8.163 -22.556 1.00 77.75 194 PHE A C 1
ATOM 1605 O O . PHE A 1 194 ? 22.484 8.787 -22.913 1.00 77.75 194 PHE A O 1
ATOM 1612 N N . ILE A 1 195 ? 23.697 6.913 -22.979 1.00 81.50 195 ILE A N 1
ATOM 1613 C CA . ILE A 1 195 ? 22.895 6.268 -24.028 1.00 81.50 195 ILE A CA 1
ATOM 1614 C C . ILE A 1 195 ? 21.790 5.427 -23.409 1.00 81.50 195 ILE A C 1
ATOM 1616 O O . ILE A 1 195 ? 22.025 4.383 -22.788 1.00 81.50 195 ILE A O 1
ATOM 1620 N N . LYS A 1 196 ? 20.557 5.887 -23.606 1.00 79.56 196 LYS A N 1
ATOM 1621 C CA . LYS A 1 196 ? 19.349 5.218 -23.110 1.00 79.56 196 LYS A CA 1
ATOM 1622 C C . LYS A 1 196 ? 18.671 4.362 -24.182 1.00 79.56 196 LYS A C 1
ATOM 1624 O O . LYS A 1 196 ? 18.135 3.311 -23.845 1.00 79.56 196 LYS A O 1
ATOM 1629 N N . ASP A 1 197 ? 18.746 4.766 -25.450 1.00 86.62 197 ASP A N 1
ATOM 1630 C CA . ASP A 1 197 ? 18.080 4.071 -26.556 1.00 86.62 197 ASP A CA 1
ATOM 1631 C C . ASP A 1 197 ? 18.803 2.780 -26.978 1.00 86.62 197 ASP A C 1
ATOM 1633 O O . ASP A 1 197 ? 20.033 2.735 -27.049 1.00 86.62 197 ASP A O 1
ATOM 1637 N N . ILE A 1 198 ? 18.034 1.729 -27.279 1.00 89.38 198 ILE A N 1
ATOM 1638 C CA . ILE A 1 198 ? 18.567 0.419 -27.688 1.00 89.38 198 ILE A CA 1
ATOM 1639 C C . ILE A 1 198 ? 19.295 0.523 -29.033 1.00 89.38 198 ILE A C 1
ATOM 1641 O O . ILE A 1 198 ? 20.387 -0.026 -29.167 1.00 89.38 198 ILE A O 1
ATOM 1645 N N . SER A 1 199 ? 18.753 1.276 -29.994 1.00 90.44 199 SER A N 1
ATOM 1646 C CA . SER A 1 199 ? 19.348 1.444 -31.328 1.00 90.44 199 SER A CA 1
ATOM 1647 C C . SER A 1 199 ? 20.736 2.080 -31.233 1.00 90.44 199 SER A C 1
ATOM 1649 O O . SER A 1 199 ? 21.664 1.642 -31.906 1.00 90.44 199 SER A O 1
ATOM 1651 N N . GLY A 1 200 ? 20.916 3.048 -30.327 1.00 89.06 200 GLY A N 1
ATOM 1652 C CA . GLY A 1 200 ? 22.225 3.648 -30.044 1.00 89.06 200 GLY A CA 1
ATOM 1653 C C . GLY A 1 200 ? 23.236 2.652 -29.460 1.00 89.06 200 GLY A C 1
ATOM 1654 O O . GLY A 1 200 ? 24.398 2.638 -29.866 1.00 89.06 200 GLY A O 1
ATOM 1655 N N . LYS A 1 201 ? 22.799 1.766 -28.553 1.00 90.38 201 LYS A N 1
ATOM 1656 C CA . LYS A 1 201 ? 23.664 0.712 -27.987 1.00 90.38 201 LYS A CA 1
ATOM 1657 C C . LYS A 1 201 ? 24.108 -0.290 -29.051 1.00 90.38 201 LYS A C 1
ATOM 1659 O O . LYS A 1 201 ? 25.282 -0.655 -29.090 1.00 90.38 201 LYS A O 1
ATOM 1664 N N . VAL A 1 202 ? 23.184 -0.709 -29.918 1.00 91.75 202 VAL A N 1
ATOM 1665 C CA . VAL A 1 202 ? 23.469 -1.623 -31.034 1.00 91.75 202 VAL A CA 1
ATOM 1666 C C . VAL A 1 202 ? 24.421 -0.968 -32.035 1.00 91.75 202 VAL A C 1
ATOM 1668 O O . VAL A 1 202 ? 25.378 -1.608 -32.465 1.00 91.75 202 VAL A O 1
ATOM 1671 N N . ALA A 1 203 ? 24.223 0.313 -32.356 1.00 92.00 203 ALA A N 1
ATOM 1672 C CA . ALA A 1 203 ? 25.086 1.051 -33.273 1.00 92.00 203 ALA A CA 1
ATOM 1673 C C . ALA A 1 203 ? 26.535 1.136 -32.764 1.00 92.00 203 ALA A C 1
ATOM 1675 O O . ALA A 1 203 ? 27.463 0.902 -33.539 1.00 92.00 203 ALA A O 1
ATOM 1676 N N . ILE A 1 204 ? 26.748 1.387 -31.467 1.00 89.69 204 ILE A N 1
ATOM 1677 C CA . ILE A 1 204 ? 28.094 1.413 -30.865 1.00 89.69 204 ILE A CA 1
ATOM 1678 C C . ILE A 1 204 ? 28.724 0.031 -30.834 1.00 89.69 204 ILE A C 1
ATOM 1680 O O . ILE A 1 204 ? 29.900 -0.111 -31.160 1.00 89.69 204 ILE A O 1
ATOM 1684 N N . LEU A 1 205 ? 27.955 -0.993 -30.462 1.00 90.44 205 LEU A N 1
ATOM 1685 C CA . LEU A 1 205 ? 28.466 -2.360 -30.456 1.00 90.44 205 LEU A CA 1
ATOM 1686 C C . LEU A 1 205 ? 28.902 -2.777 -31.866 1.00 90.44 205 LEU A C 1
ATOM 1688 O O . LEU A 1 205 ? 30.002 -3.289 -32.051 1.00 90.44 205 LEU A O 1
ATOM 1692 N N . THR A 1 206 ? 28.069 -2.471 -32.860 1.00 92.56 206 THR A N 1
ATOM 1693 C CA . THR A 1 206 ? 28.360 -2.713 -34.276 1.00 92.56 206 THR A CA 1
ATOM 1694 C C . THR A 1 206 ? 29.595 -1.938 -34.721 1.00 92.56 206 THR A C 1
ATOM 1696 O O . THR A 1 206 ? 30.447 -2.506 -35.397 1.00 92.56 206 THR A O 1
ATOM 1699 N N . PHE A 1 207 ? 29.735 -0.672 -34.315 1.00 93.25 207 PHE A N 1
ATOM 1700 C CA . PHE A 1 207 ? 30.911 0.144 -34.615 1.00 93.25 207 PHE A CA 1
ATOM 1701 C C . PHE A 1 207 ? 32.195 -0.479 -34.056 1.00 93.25 207 PHE A C 1
ATOM 1703 O O . PHE A 1 207 ? 33.153 -0.655 -34.803 1.00 93.25 207 PHE A O 1
ATOM 1710 N N . LEU A 1 208 ? 32.210 -0.854 -32.772 1.00 91.06 208 LEU A N 1
ATOM 1711 C CA . LEU A 1 208 ? 33.386 -1.431 -32.114 1.00 91.06 208 LEU A CA 1
ATOM 1712 C C . LEU A 1 208 ? 33.793 -2.766 -32.746 1.00 91.06 208 LEU A C 1
ATOM 1714 O O . LEU A 1 208 ? 34.965 -2.964 -33.061 1.00 91.06 208 LEU A O 1
ATOM 1718 N N . ILE A 1 209 ? 32.824 -3.658 -32.976 1.00 91.88 209 ILE A N 1
ATOM 1719 C CA . ILE A 1 209 ? 33.076 -4.964 -33.599 1.00 91.88 209 ILE A CA 1
ATOM 1720 C C . ILE A 1 209 ? 33.575 -4.779 -35.036 1.00 91.88 209 ILE A C 1
ATOM 1722 O O . ILE A 1 209 ? 34.581 -5.380 -35.417 1.00 91.88 209 ILE A O 1
ATOM 1726 N N . SER A 1 210 ? 32.922 -3.912 -35.815 1.00 91.50 210 SER A N 1
ATOM 1727 C CA . SER A 1 210 ? 33.314 -3.641 -37.204 1.00 91.50 210 SER A CA 1
ATOM 1728 C C . SER A 1 210 ? 34.703 -3.014 -37.278 1.00 91.50 210 SER A C 1
ATOM 1730 O O . SER A 1 210 ? 35.489 -3.391 -38.139 1.00 91.50 210 SER A O 1
ATOM 1732 N N . PHE A 1 211 ? 35.052 -2.119 -36.352 1.00 90.56 211 PHE A N 1
ATOM 1733 C CA . PHE A 1 211 ? 36.362 -1.472 -36.320 1.00 90.56 211 PHE A CA 1
ATOM 1734 C C . PHE A 1 211 ? 37.491 -2.470 -36.071 1.00 90.56 211 PHE A C 1
ATOM 1736 O O . PHE A 1 211 ? 38.483 -2.466 -36.800 1.00 90.56 211 PHE A O 1
ATOM 1743 N N . ILE A 1 212 ? 37.307 -3.373 -35.105 1.00 89.81 212 ILE A N 1
ATOM 1744 C CA . ILE A 1 212 ? 38.270 -4.441 -34.817 1.00 89.81 212 ILE A CA 1
ATOM 1745 C C . ILE A 1 212 ? 38.413 -5.368 -36.032 1.00 89.81 212 ILE A C 1
ATOM 1747 O O . ILE A 1 212 ? 39.531 -5.624 -36.475 1.00 89.81 212 ILE A O 1
ATOM 1751 N N . CYS A 1 213 ? 37.298 -5.816 -36.620 1.00 89.75 213 CYS A N 1
ATOM 1752 C CA . CYS A 1 213 ? 37.327 -6.692 -37.795 1.00 89.75 213 CYS A CA 1
ATOM 1753 C C . CYS A 1 213 ? 38.010 -6.018 -38.995 1.00 89.75 213 CYS A C 1
ATOM 1755 O O . CYS A 1 213 ? 38.851 -6.626 -39.656 1.00 89.75 213 CYS A O 1
ATOM 1757 N N . ASN A 1 214 ? 37.710 -4.743 -39.248 1.00 89.12 214 ASN A N 1
ATOM 1758 C CA . ASN A 1 214 ? 38.291 -3.988 -40.354 1.00 89.12 214 ASN A CA 1
ATOM 1759 C C . ASN A 1 214 ? 39.796 -3.744 -40.174 1.00 89.12 214 ASN A C 1
ATOM 1761 O O . ASN A 1 214 ? 40.523 -3.743 -41.163 1.00 89.12 214 ASN A O 1
ATOM 1765 N N . ILE A 1 215 ? 40.301 -3.571 -38.945 1.00 87.44 215 ILE A N 1
ATOM 1766 C CA . ILE A 1 215 ? 41.753 -3.505 -38.689 1.00 87.44 215 ILE A CA 1
ATOM 1767 C C . ILE A 1 215 ? 42.433 -4.834 -39.030 1.00 87.44 215 ILE A C 1
ATOM 1769 O O . ILE A 1 215 ? 43.505 -4.826 -39.634 1.00 87.44 215 ILE A O 1
ATOM 1773 N N . VAL A 1 216 ? 41.812 -5.963 -38.677 1.00 87.44 216 VAL A N 1
ATOM 1774 C CA . VAL A 1 216 ? 42.359 -7.299 -38.964 1.00 87.44 216 VAL A CA 1
ATOM 1775 C C . VAL A 1 216 ? 42.377 -7.583 -40.469 1.00 87.44 216 VAL A C 1
ATOM 1777 O O . VAL A 1 216 ? 43.363 -8.110 -40.973 1.00 87.44 216 VAL A O 1
ATOM 1780 N N . ILE A 1 217 ? 41.318 -7.211 -41.194 1.00 85.75 217 ILE A N 1
ATOM 1781 C CA . ILE A 1 217 ? 41.164 -7.522 -42.625 1.00 85.75 217 ILE A CA 1
ATOM 1782 C C . ILE A 1 217 ? 41.970 -6.568 -43.517 1.00 85.75 217 ILE A C 1
ATOM 1784 O O . ILE A 1 217 ? 42.650 -7.005 -44.440 1.00 85.75 217 ILE A O 1
ATOM 1788 N N . ILE A 1 218 ? 41.878 -5.258 -43.272 1.00 81.50 218 ILE A N 1
ATOM 1789 C CA . ILE A 1 218 ? 42.470 -4.218 -44.136 1.00 81.50 218 ILE A CA 1
ATOM 1790 C C . ILE A 1 218 ? 43.933 -3.939 -43.734 1.00 81.50 218 ILE A C 1
ATOM 1792 O O . ILE A 1 218 ? 44.712 -3.379 -44.508 1.00 81.50 218 ILE A O 1
ATOM 1796 N N . GLY A 1 219 ? 44.329 -4.365 -42.533 1.00 76.75 219 GLY A N 1
ATOM 1797 C CA . GLY A 1 219 ? 45.657 -4.170 -41.968 1.00 76.75 219 GLY A CA 1
ATOM 1798 C C . GLY A 1 219 ? 45.812 -2.837 -41.216 1.00 76.75 219 GLY A C 1
ATOM 1799 O O . GLY A 1 219 ? 45.087 -1.866 -41.467 1.00 76.75 219 GLY A O 1
ATOM 1800 N N . PRO A 1 220 ? 46.796 -2.745 -40.300 1.00 73.19 220 PRO A N 1
ATOM 1801 C CA . PRO A 1 220 ? 46.955 -1.608 -39.388 1.00 73.19 220 PRO A CA 1
ATOM 1802 C C . PRO A 1 220 ? 47.395 -0.309 -40.082 1.00 73.19 220 PRO A C 1
ATOM 1804 O O . PRO A 1 220 ? 47.276 0.765 -39.504 1.00 73.19 220 PRO A O 1
ATOM 1807 N N . ASN A 1 221 ? 47.855 -0.368 -41.334 1.00 76.88 221 ASN A N 1
ATOM 1808 C CA . ASN A 1 221 ? 48.323 0.813 -42.068 1.00 76.88 221 ASN A CA 1
ATOM 1809 C C . ASN A 1 221 ? 47.179 1.678 -42.634 1.00 76.88 221 ASN A C 1
ATOM 1811 O O . ASN A 1 221 ? 47.426 2.784 -43.105 1.00 76.88 221 ASN A O 1
ATOM 1815 N N . SER A 1 222 ? 45.928 1.203 -42.598 1.00 80.88 222 SER A N 1
ATOM 1816 C CA . SER A 1 222 ? 44.757 1.899 -43.161 1.00 80.88 222 SER A CA 1
ATOM 1817 C C . SER A 1 222 ? 43.687 2.239 -42.112 1.00 80.88 222 SER A C 1
ATOM 1819 O O . SER A 1 222 ? 42.491 2.143 -42.387 1.00 80.88 222 SER A O 1
ATOM 1821 N N . ILE A 1 223 ? 44.102 2.698 -40.924 1.00 82.00 223 ILE A N 1
ATOM 1822 C CA . ILE A 1 223 ? 43.209 3.026 -39.789 1.00 82.00 223 ILE A CA 1
ATOM 1823 C C . ILE A 1 223 ? 42.051 3.951 -40.190 1.00 82.00 223 ILE A C 1
ATOM 1825 O O . ILE A 1 223 ? 40.914 3.717 -39.786 1.00 82.00 223 ILE A O 1
ATOM 1829 N N . ILE A 1 224 ? 42.303 4.968 -41.023 1.00 84.94 224 ILE A N 1
ATOM 1830 C CA . ILE A 1 224 ? 41.266 5.918 -41.465 1.00 84.94 224 ILE A CA 1
ATOM 1831 C C . ILE A 1 224 ? 40.170 5.208 -42.278 1.00 84.94 224 ILE A C 1
ATOM 1833 O O . ILE A 1 224 ? 38.986 5.462 -42.067 1.00 84.94 224 ILE A O 1
ATOM 1837 N N . LYS A 1 225 ? 40.534 4.273 -43.167 1.00 85.44 225 LYS A N 1
ATOM 1838 C CA . LYS A 1 225 ? 39.557 3.507 -43.963 1.00 85.44 225 LYS A CA 1
ATOM 1839 C C . LYS A 1 225 ? 38.750 2.556 -43.078 1.00 85.44 225 LYS A C 1
ATOM 1841 O O . LYS A 1 225 ? 37.533 2.446 -43.246 1.00 85.44 225 LYS A O 1
ATOM 1846 N N . SER A 1 226 ? 39.400 1.924 -42.099 1.00 86.69 226 SER A N 1
ATOM 1847 C CA . SER A 1 226 ? 38.738 1.064 -41.110 1.00 86.69 226 SER A CA 1
ATOM 1848 C C . SER A 1 226 ? 37.787 1.853 -40.203 1.00 86.69 226 SER A C 1
ATOM 1850 O O . SER A 1 226 ? 36.718 1.359 -39.853 1.00 86.69 226 SER A O 1
ATOM 1852 N N . LEU A 1 227 ? 38.118 3.102 -39.870 1.00 88.06 227 LEU A N 1
ATOM 1853 C CA . LEU A 1 227 ? 37.256 3.983 -39.082 1.00 88.06 227 LEU A CA 1
ATOM 1854 C C . LEU A 1 227 ? 36.003 4.407 -39.862 1.00 88.06 227 LEU A C 1
ATOM 1856 O O . LEU A 1 227 ? 34.887 4.259 -39.364 1.00 88.06 227 LEU A O 1
ATOM 1860 N N . VAL A 1 228 ? 36.178 4.892 -41.096 1.00 88.62 228 VAL A N 1
ATOM 1861 C CA . VAL A 1 228 ? 35.071 5.371 -41.941 1.00 88.62 228 VAL A CA 1
ATOM 1862 C C . VAL A 1 228 ? 34.098 4.238 -42.274 1.00 88.62 228 VAL A C 1
ATOM 1864 O O . VAL A 1 228 ? 32.891 4.402 -42.118 1.00 88.62 228 VAL A O 1
ATOM 1867 N N . SER A 1 229 ? 34.602 3.066 -42.667 1.00 88.44 229 SER A N 1
ATOM 1868 C CA . SER A 1 229 ? 33.761 1.895 -42.972 1.00 88.44 229 SER A CA 1
ATOM 1869 C C . SER A 1 229 ? 32.940 1.422 -41.765 1.00 88.44 229 SER A C 1
ATOM 1871 O O . SER A 1 229 ? 31.754 1.106 -41.894 1.00 88.44 229 SER A O 1
ATOM 1873 N N . SER A 1 230 ? 33.533 1.439 -40.572 1.00 91.62 230 SER A N 1
ATOM 1874 C CA . SER A 1 230 ? 32.846 1.056 -39.333 1.00 91.62 230 SER A CA 1
ATOM 1875 C C . SER A 1 230 ? 31.773 2.068 -38.936 1.00 91.62 230 SER A C 1
ATOM 1877 O O . SER A 1 230 ? 30.701 1.680 -38.470 1.00 91.62 230 SER A O 1
ATOM 1879 N N . LEU A 1 231 ? 32.018 3.362 -39.171 1.00 91.81 231 LEU A N 1
ATOM 1880 C CA . LEU A 1 231 ? 31.035 4.418 -38.932 1.00 91.81 231 LEU A CA 1
ATOM 1881 C C . LEU A 1 231 ? 29.834 4.297 -39.878 1.00 91.81 231 LEU A C 1
ATOM 1883 O O . LEU A 1 231 ? 28.692 4.359 -39.428 1.00 91.81 231 LEU A O 1
ATOM 1887 N N . VAL A 1 232 ? 30.080 4.057 -41.169 1.00 92.81 232 VAL A N 1
ATOM 1888 C CA . VAL A 1 232 ? 29.015 3.834 -42.161 1.00 92.81 232 VAL A CA 1
ATOM 1889 C C . VAL A 1 232 ? 28.155 2.631 -41.766 1.00 92.81 232 VAL A C 1
ATOM 1891 O O . VAL A 1 232 ? 26.931 2.732 -41.741 1.00 92.81 232 VAL A O 1
ATOM 1894 N N . THR A 1 233 ? 28.783 1.523 -41.365 1.00 92.00 233 THR A N 1
ATOM 1895 C CA . THR A 1 233 ? 28.074 0.312 -40.916 1.00 92.00 233 THR A CA 1
ATOM 1896 C C . THR A 1 233 ? 27.220 0.583 -39.674 1.00 92.00 233 THR A C 1
ATOM 1898 O O . THR A 1 233 ? 26.073 0.149 -39.593 1.00 92.00 233 THR A O 1
ATOM 1901 N N . SER A 1 234 ? 27.741 1.361 -38.725 1.00 92.94 234 SER A N 1
ATOM 1902 C CA . SER A 1 234 ? 27.012 1.765 -37.521 1.00 92.94 234 SER A CA 1
ATOM 1903 C C . SER A 1 234 ? 25.751 2.583 -37.837 1.00 92.94 234 SER A C 1
ATOM 1905 O O . SER A 1 234 ? 24.683 2.299 -37.291 1.00 92.94 234 SER A O 1
ATOM 1907 N N . ILE A 1 235 ? 25.838 3.540 -38.770 1.00 92.12 235 ILE A N 1
ATOM 1908 C CA . ILE A 1 235 ? 24.689 4.347 -39.223 1.00 92.12 235 ILE A CA 1
ATOM 1909 C C . ILE A 1 235 ? 23.659 3.471 -39.946 1.00 92.12 235 ILE A C 1
ATOM 1911 O O . ILE A 1 235 ? 22.460 3.578 -39.677 1.00 92.12 235 ILE A O 1
ATOM 1915 N N . ILE A 1 236 ? 24.122 2.573 -40.821 1.00 93.56 236 ILE A N 1
ATOM 1916 C CA . ILE A 1 236 ? 23.258 1.637 -41.552 1.00 93.56 236 ILE A CA 1
ATOM 1917 C C . ILE A 1 236 ? 22.501 0.723 -40.591 1.00 93.56 236 ILE A C 1
ATOM 1919 O O . ILE A 1 236 ? 21.348 0.420 -40.856 1.00 93.56 236 ILE A O 1
ATOM 1923 N N . VAL A 1 237 ? 23.099 0.305 -39.473 1.00 94.44 237 VAL A N 1
ATOM 1924 C CA . VAL A 1 237 ? 22.406 -0.521 -38.471 1.00 94.44 237 VAL A CA 1
ATOM 1925 C C . VAL A 1 237 ? 21.474 0.310 -37.585 1.00 94.44 237 VAL A C 1
ATOM 1927 O O . VAL A 1 237 ? 20.402 -0.166 -37.202 1.00 94.44 237 VAL A O 1
ATOM 1930 N N . TYR A 1 238 ? 21.830 1.560 -37.283 1.00 93.00 238 TYR A N 1
ATOM 1931 C CA . TYR A 1 238 ? 21.010 2.440 -36.452 1.00 93.00 238 TYR A CA 1
ATOM 1932 C C . TYR A 1 238 ? 19.621 2.693 -37.059 1.00 93.00 238 TYR A C 1
ATOM 1934 O O . TYR A 1 238 ? 18.617 2.569 -36.355 1.00 93.00 238 TYR A O 1
ATOM 1942 N N . ILE A 1 239 ? 19.548 3.000 -38.361 1.00 92.38 239 ILE A N 1
ATOM 1943 C CA . ILE A 1 239 ? 18.293 3.404 -39.017 1.00 92.38 239 ILE A CA 1
ATOM 1944 C C . ILE A 1 239 ? 17.228 2.283 -38.977 1.00 92.38 239 ILE A C 1
ATOM 1946 O O . ILE A 1 239 ? 16.163 2.527 -38.403 1.00 92.38 239 ILE A O 1
ATOM 1950 N N . PRO A 1 240 ? 17.470 1.054 -39.482 1.00 92.62 240 PRO A N 1
ATOM 1951 C CA . PRO A 1 240 ? 16.496 -0.036 -39.428 1.00 92.62 240 PRO A CA 1
ATOM 1952 C C . PRO A 1 240 ? 16.135 -0.422 -37.996 1.00 92.62 240 PRO A C 1
ATOM 1954 O O . PRO A 1 240 ? 14.962 -0.631 -37.701 1.00 92.62 240 PRO A O 1
ATOM 1957 N N . THR A 1 241 ? 17.113 -0.445 -37.084 1.00 92.62 241 THR A N 1
ATOM 1958 C CA . THR A 1 241 ? 16.855 -0.770 -35.673 1.00 92.62 241 THR A CA 1
ATOM 1959 C C . THR A 1 241 ? 15.914 0.253 -35.036 1.00 92.62 241 THR A C 1
ATOM 1961 O O . THR A 1 241 ? 14.975 -0.123 -34.338 1.00 92.62 241 THR A O 1
ATOM 1964 N N . SER A 1 242 ? 16.108 1.545 -35.321 1.00 91.44 242 SER A N 1
ATOM 1965 C CA . SER A 1 242 ? 15.225 2.603 -34.819 1.00 91.44 242 SER A CA 1
ATOM 1966 C C . SER A 1 242 ? 13.802 2.501 -35.382 1.00 91.44 242 SER A C 1
ATOM 1968 O O . SER A 1 242 ? 12.835 2.764 -34.666 1.00 91.44 242 SER A O 1
ATOM 1970 N N . LEU A 1 243 ? 13.662 2.075 -36.644 1.00 91.25 243 LEU A N 1
ATOM 1971 C CA . LEU A 1 243 ? 12.375 1.909 -37.314 1.00 91.25 243 LEU A CA 1
ATOM 1972 C C . LEU A 1 243 ? 11.594 0.719 -36.742 1.00 91.25 243 LEU A C 1
ATOM 1974 O O . LEU A 1 243 ? 10.417 0.866 -36.420 1.00 91.25 243 LEU A O 1
ATOM 1978 N N . LEU A 1 244 ? 12.263 -0.422 -36.555 1.00 92.44 244 LEU A N 1
ATOM 1979 C CA . LEU A 1 244 ? 11.677 -1.626 -35.956 1.00 92.44 244 LEU A CA 1
ATOM 1980 C C . LEU A 1 244 ? 11.291 -1.421 -34.486 1.00 92.44 244 LEU A C 1
ATOM 1982 O O . LEU A 1 244 ? 10.360 -2.045 -33.998 1.00 92.44 244 LEU A O 1
ATOM 1986 N N . MET A 1 245 ? 11.964 -0.509 -33.780 1.00 93.06 245 MET A N 1
ATOM 1987 C CA . MET A 1 245 ? 11.658 -0.177 -32.386 1.00 93.06 245 MET A CA 1
ATOM 1988 C C . MET A 1 245 ? 10.481 0.797 -32.218 1.00 93.06 245 MET A C 1
ATOM 1990 O O . MET A 1 245 ? 10.114 1.083 -31.081 1.00 93.06 245 MET A O 1
ATOM 1994 N N . ARG A 1 246 ? 9.868 1.318 -33.293 1.00 91.25 246 ARG A N 1
ATOM 1995 C CA . ARG A 1 246 ? 8.737 2.269 -33.204 1.00 91.25 246 ARG A CA 1
ATOM 1996 C C . ARG A 1 246 ? 7.519 1.776 -32.403 1.00 91.25 246 ARG A C 1
ATOM 1998 O O . ARG A 1 246 ? 6.978 2.600 -31.663 1.00 91.25 246 ARG A O 1
ATOM 2005 N N . PRO A 1 247 ? 7.087 0.497 -32.476 1.00 94.50 247 PRO A N 1
ATOM 2006 C CA . PRO A 1 247 ? 5.924 0.010 -31.725 1.00 94.50 247 PRO A CA 1
ATOM 2007 C C . PRO A 1 247 ? 6.018 0.231 -30.208 1.00 94.50 247 PRO A C 1
ATOM 2009 O O . PRO A 1 247 ? 4.991 0.367 -29.544 1.00 94.50 247 PRO A O 1
ATOM 2012 N N . LYS A 1 248 ? 7.236 0.354 -29.654 1.00 92.62 248 LYS A N 1
ATOM 2013 C CA . LYS A 1 248 ? 7.455 0.636 -28.227 1.00 92.62 248 LYS A CA 1
ATOM 2014 C C . LYS A 1 248 ? 6.759 1.915 -27.751 1.00 92.62 248 LYS A C 1
ATOM 2016 O O . LYS A 1 248 ? 6.298 1.951 -26.616 1.00 92.62 248 LYS A O 1
ATOM 2021 N N . GLU A 1 249 ? 6.687 2.951 -28.592 1.00 91.25 249 GLU A N 1
ATOM 2022 C CA . GLU A 1 249 ? 6.074 4.230 -28.213 1.00 91.25 249 GLU A CA 1
ATOM 2023 C C . GLU A 1 249 ? 4.555 4.090 -28.113 1.00 91.25 249 GLU A C 1
ATOM 2025 O O . GLU A 1 249 ? 3.958 4.602 -27.175 1.00 91.25 249 GLU A O 1
ATOM 2030 N N . TYR A 1 250 ? 3.937 3.312 -29.007 1.00 92.00 250 TYR A N 1
ATOM 2031 C CA . TYR A 1 250 ? 2.506 3.022 -28.927 1.00 92.00 250 TYR A CA 1
ATOM 2032 C C . TYR A 1 250 ? 2.168 2.202 -27.675 1.00 92.00 250 TYR A C 1
ATOM 2034 O O . TYR A 1 250 ? 1.242 2.539 -26.941 1.00 92.00 250 TYR A O 1
ATOM 2042 N N . ILE A 1 251 ? 2.969 1.172 -27.373 1.00 93.62 251 ILE A N 1
ATOM 2043 C CA . ILE A 1 251 ? 2.835 0.387 -26.135 1.00 93.62 251 ILE A CA 1
ATOM 2044 C C . ILE A 1 251 ? 2.991 1.286 -24.904 1.00 93.62 251 ILE A C 1
ATOM 2046 O O . ILE A 1 251 ? 2.222 1.172 -23.952 1.00 93.62 251 ILE A O 1
ATOM 2050 N N . LYS A 1 252 ? 3.964 2.201 -24.920 1.00 93.38 252 LYS A N 1
ATOM 2051 C CA . LYS A 1 252 ? 4.177 3.164 -23.839 1.00 93.38 252 LYS A CA 1
ATOM 2052 C C . LYS A 1 252 ? 2.960 4.069 -23.646 1.00 93.38 252 LYS A C 1
ATOM 2054 O O . LYS A 1 252 ? 2.511 4.207 -22.515 1.00 93.38 252 LYS A O 1
ATOM 2059 N N . THR A 1 253 ? 2.402 4.631 -24.717 1.00 91.44 253 THR A N 1
ATOM 2060 C CA . THR A 1 253 ? 1.178 5.443 -24.644 1.00 91.44 253 THR A CA 1
ATOM 2061 C C . THR A 1 253 ? 0.003 4.643 -24.084 1.00 91.44 253 THR A C 1
ATOM 2063 O O . THR A 1 253 ? -0.759 5.158 -23.269 1.00 91.44 253 THR A O 1
ATOM 2066 N N . GLU A 1 254 ? -0.134 3.370 -24.451 1.00 90.50 254 GLU A N 1
ATOM 2067 C CA . GLU A 1 254 ? -1.192 2.518 -23.904 1.00 90.50 254 GLU A CA 1
ATOM 2068 C C . GLU A 1 254 ? -0.998 2.230 -22.402 1.00 90.50 254 GLU A C 1
ATOM 2070 O O . GLU A 1 254 ? -1.957 2.258 -21.630 1.00 90.50 254 GLU A O 1
ATOM 2075 N N . LEU A 1 255 ? 0.244 2.046 -21.946 1.00 92.56 255 LEU A N 1
ATOM 2076 C CA . LEU A 1 255 ? 0.571 1.936 -20.519 1.00 92.56 255 LEU A CA 1
ATOM 2077 C C . LEU A 1 255 ? 0.337 3.251 -19.753 1.00 92.56 255 LEU A C 1
ATOM 2079 O O . LEU A 1 255 ? -0.134 3.228 -18.613 1.00 92.56 255 LEU A O 1
ATOM 2083 N N . GLU A 1 256 ? 0.627 4.401 -20.365 1.00 92.06 256 GLU A N 1
ATOM 2084 C CA . GLU A 1 256 ? 0.323 5.725 -19.802 1.00 92.06 256 GLU A CA 1
ATOM 2085 C C . GLU A 1 256 ? -1.195 5.893 -19.623 1.00 92.06 256 GLU A C 1
ATOM 2087 O O . GLU A 1 256 ? -1.648 6.287 -18.549 1.00 92.06 256 GLU A O 1
ATOM 2092 N N . ARG A 1 257 ? -2.004 5.472 -20.604 1.00 89.56 257 ARG A N 1
ATOM 2093 C CA . ARG A 1 257 ? -3.474 5.465 -20.493 1.00 89.56 257 ARG A CA 1
ATOM 2094 C C . ARG A 1 257 ? -3.979 4.577 -19.361 1.00 89.56 257 ARG A C 1
ATOM 2096 O O . ARG A 1 257 ? -4.876 4.991 -18.630 1.00 89.56 257 ARG A O 1
ATOM 2103 N N . ILE A 1 258 ? -3.406 3.384 -19.188 1.00 90.38 258 ILE A N 1
ATOM 2104 C CA . ILE A 1 258 ? -3.720 2.500 -18.053 1.00 90.38 258 ILE A CA 1
ATOM 2105 C C . ILE A 1 258 ? -3.406 3.204 -16.726 1.00 90.38 258 ILE A C 1
ATOM 2107 O O . ILE A 1 258 ? -4.231 3.198 -15.817 1.00 90.38 258 ILE A O 1
ATOM 2111 N N . THR A 1 259 ? -2.263 3.886 -16.643 1.00 89.19 259 THR A N 1
ATOM 2112 C CA . THR A 1 259 ? -1.867 4.660 -15.453 1.00 89.19 259 THR A CA 1
ATOM 2113 C C . THR A 1 259 ? -2.837 5.815 -15.162 1.00 89.19 259 THR A C 1
ATOM 2115 O O . THR A 1 259 ? -3.123 6.116 -14.005 1.00 89.19 259 THR A O 1
ATOM 2118 N N . GLU A 1 260 ? -3.406 6.428 -16.201 1.00 89.69 260 GLU A N 1
ATOM 2119 C CA . GLU A 1 260 ? -4.451 7.458 -16.109 1.00 89.69 260 GLU A CA 1
ATOM 2120 C C . GLU A 1 260 ? -5.873 6.891 -15.908 1.00 89.69 260 GLU A C 1
ATOM 2122 O O . GLU A 1 260 ? -6.849 7.642 -15.937 1.00 89.69 260 GLU A O 1
ATOM 2127 N N . ASN A 1 261 ? -6.013 5.579 -15.688 1.00 86.06 261 ASN A N 1
ATOM 2128 C CA . ASN A 1 261 ? -7.281 4.855 -15.545 1.00 86.06 261 ASN A CA 1
ATOM 2129 C C . ASN A 1 261 ? -8.207 4.897 -16.780 1.00 86.06 261 ASN A C 1
ATOM 2131 O O . ASN A 1 261 ? -9.428 4.763 -16.667 1.00 86.06 261 ASN A O 1
ATOM 2135 N N . LYS A 1 262 ? -7.648 5.056 -17.984 1.00 86.00 262 LYS A N 1
ATOM 2136 C CA . LYS A 1 262 ? -8.391 5.093 -19.255 1.00 86.00 262 LYS A CA 1
ATOM 2137 C C . LYS A 1 262 ? -8.460 3.703 -19.898 1.00 86.00 262 LYS A C 1
ATOM 2139 O O . LYS A 1 262 ? -7.711 3.368 -20.814 1.00 86.00 262 LYS A O 1
ATOM 2144 N N . TYR A 1 263 ? -9.409 2.886 -19.440 1.00 83.38 263 TYR A N 1
ATOM 2145 C CA . TYR A 1 263 ? -9.561 1.486 -19.874 1.00 83.38 263 TYR A CA 1
ATOM 2146 C C . TYR A 1 263 ? -10.551 1.259 -21.037 1.00 83.38 263 TYR A C 1
ATOM 2148 O O . TYR A 1 263 ? -10.770 0.116 -21.435 1.00 83.38 263 TYR A O 1
ATOM 2156 N N . LEU A 1 264 ? -11.180 2.309 -21.576 1.00 75.62 264 LEU A N 1
ATOM 2157 C CA . LEU A 1 264 ? -12.278 2.164 -22.547 1.00 75.62 264 LEU A CA 1
ATOM 2158 C C . LEU A 1 264 ? -11.833 2.087 -24.010 1.00 75.62 264 LEU A C 1
ATOM 2160 O O . LEU A 1 264 ? -12.522 1.455 -24.805 1.00 75.62 264 LEU A O 1
ATOM 2164 N N . GLU A 1 265 ? -10.712 2.713 -24.360 1.00 71.69 265 GLU A N 1
ATOM 2165 C CA . GLU A 1 265 ? -10.195 2.696 -25.731 1.00 71.69 265 GLU A CA 1
ATOM 2166 C C . GLU A 1 265 ? -9.707 1.290 -26.102 1.00 71.69 265 GLU A C 1
ATOM 2168 O O . GLU A 1 265 ? -9.046 0.648 -25.291 1.00 71.69 265 GLU A O 1
ATOM 2173 N N . ASP A 1 266 ? -10.024 0.802 -27.298 1.00 75.94 266 ASP A N 1
ATOM 2174 C CA . ASP A 1 266 ? -9.551 -0.496 -27.792 1.00 75.94 266 ASP A CA 1
ATOM 2175 C C . ASP A 1 266 ? -8.669 -0.285 -29.025 1.00 75.94 266 ASP A C 1
ATOM 2177 O O . ASP A 1 266 ? -8.875 0.645 -29.806 1.00 75.94 266 ASP A O 1
ATOM 2181 N N . GLY A 1 267 ? -7.665 -1.136 -29.178 1.00 83.12 267 GLY A N 1
ATOM 2182 C CA . GLY A 1 267 ? -6.706 -1.093 -30.270 1.00 83.12 267 GLY A CA 1
ATOM 2183 C C . GLY A 1 267 ? -5.949 -2.409 -30.362 1.00 83.12 267 GLY A C 1
ATOM 2184 O O . GLY A 1 267 ? -6.014 -3.226 -29.444 1.00 83.12 267 GLY A O 1
ATOM 2185 N N . ASP A 1 268 ? -5.241 -2.600 -31.471 1.00 87.25 268 ASP A N 1
ATOM 2186 C CA . ASP A 1 268 ? -4.380 -3.751 -31.732 1.00 87.25 268 ASP A CA 1
ATOM 2187 C C . ASP A 1 268 ? -3.118 -3.295 -32.476 1.00 87.25 268 ASP A C 1
ATOM 2189 O O . ASP A 1 268 ? -3.128 -2.293 -33.196 1.00 87.25 268 ASP A O 1
ATOM 2193 N N . ILE A 1 269 ? -2.026 -4.034 -32.290 1.00 92.06 269 ILE A N 1
ATOM 2194 C CA . ILE A 1 269 ? -0.780 -3.884 -33.047 1.00 92.06 269 ILE A CA 1
ATOM 2195 C C . ILE A 1 269 ? -0.590 -5.160 -33.868 1.00 92.06 269 ILE A C 1
ATOM 2197 O O . ILE A 1 269 ? -0.808 -6.247 -33.346 1.00 92.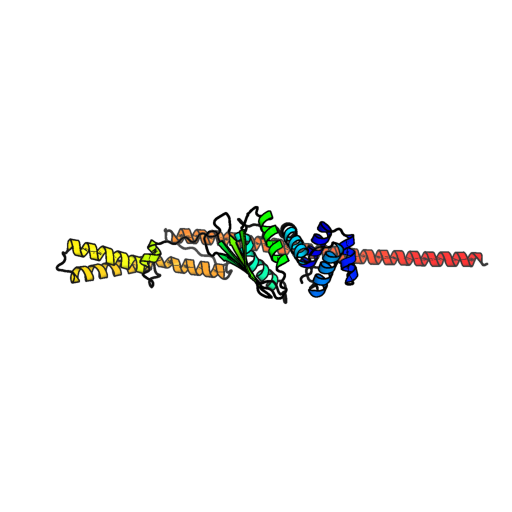06 269 ILE A O 1
ATOM 2201 N N . ALA A 1 270 ? -0.159 -5.023 -35.123 1.00 91.62 270 ALA A N 1
ATOM 2202 C CA . ALA A 1 270 ? 0.248 -6.140 -35.971 1.00 91.62 270 ALA A CA 1
ATOM 2203 C C . ALA A 1 270 ? 1.713 -5.950 -36.391 1.00 91.62 270 ALA A C 1
ATOM 2205 O O . ALA A 1 270 ? 2.011 -5.127 -37.259 1.00 91.62 270 ALA A O 1
ATOM 2206 N N . THR A 1 271 ? 2.629 -6.674 -35.747 1.00 91.38 271 THR A N 1
ATOM 2207 C CA . THR A 1 271 ? 4.078 -6.638 -36.038 1.00 91.38 271 THR A CA 1
ATOM 2208 C C . THR A 1 271 ? 4.672 -8.026 -36.256 1.00 91.38 271 THR A C 1
ATOM 2210 O O . THR A 1 271 ? 5.746 -8.129 -36.844 1.00 91.38 271 THR A O 1
ATOM 2213 N N . GLY A 1 272 ? 3.987 -9.096 -35.836 1.00 91.50 272 GLY A N 1
ATOM 2214 C CA . GLY A 1 272 ? 4.475 -10.471 -35.951 1.00 91.50 272 GLY A CA 1
ATOM 2215 C C . GLY A 1 272 ? 5.706 -10.768 -35.088 1.00 91.50 272 GLY A C 1
ATOM 2216 O O . GLY A 1 272 ? 6.419 -11.735 -35.350 1.00 91.50 272 GLY A O 1
ATOM 2217 N N . ASP A 1 273 ? 5.982 -9.933 -34.085 1.00 92.94 273 ASP A N 1
ATOM 2218 C CA . ASP A 1 273 ? 7.144 -10.027 -33.204 1.00 92.94 273 ASP A CA 1
ATOM 2219 C C . ASP A 1 273 ? 6.748 -9.904 -31.720 1.00 92.94 273 ASP A C 1
ATOM 2221 O O . ASP A 1 273 ? 5.571 -9.906 -31.351 1.00 92.94 273 ASP A O 1
ATOM 2225 N N . PHE A 1 274 ? 7.746 -9.798 -30.840 1.00 93.88 274 PHE A N 1
ATOM 2226 C CA . PHE A 1 274 ? 7.526 -9.720 -29.395 1.00 93.88 274 PHE A CA 1
ATOM 2227 C C . PHE A 1 274 ? 6.712 -8.488 -28.953 1.00 93.88 274 PHE A C 1
ATOM 2229 O O . PHE A 1 274 ? 6.159 -8.499 -27.852 1.00 93.88 274 PHE A O 1
ATOM 2236 N N . PHE A 1 275 ? 6.637 -7.418 -29.757 1.00 94.94 275 PHE A N 1
ATOM 2237 C CA . PHE A 1 275 ? 5.827 -6.248 -29.417 1.00 94.94 275 PHE A CA 1
ATOM 2238 C C . PHE A 1 275 ? 4.333 -6.558 -29.504 1.00 94.94 275 PHE A C 1
ATOM 2240 O O . PHE A 1 275 ? 3.571 -6.094 -28.655 1.00 94.94 275 PHE A O 1
ATOM 2247 N N . GLU A 1 276 ? 3.923 -7.368 -30.479 1.00 94.12 276 GLU A N 1
ATOM 2248 C CA . GLU A 1 276 ? 2.541 -7.827 -30.618 1.00 94.12 276 GLU A CA 1
ATOM 2249 C C . GLU A 1 276 ? 2.137 -8.724 -29.443 1.00 94.12 276 GLU A C 1
ATOM 2251 O O . GLU A 1 276 ? 1.080 -8.524 -28.841 1.00 94.12 276 GLU A O 1
ATOM 2256 N N . GLU A 1 277 ? 3.011 -9.651 -29.040 1.00 94.81 277 GLU A N 1
ATOM 2257 C CA . GLU A 1 277 ? 2.786 -10.492 -27.859 1.00 94.81 277 GLU A CA 1
ATOM 2258 C C . GLU A 1 277 ? 2.670 -9.651 -26.577 1.00 94.81 277 GLU A C 1
ATOM 2260 O O . GLU A 1 277 ? 1.722 -9.816 -25.804 1.00 94.81 277 GLU A O 1
ATOM 2265 N N . LEU A 1 278 ? 3.585 -8.695 -26.373 1.00 93.94 278 LEU A N 1
ATOM 2266 C CA . LEU A 1 278 ? 3.552 -7.785 -25.228 1.00 93.94 278 LEU A CA 1
ATOM 2267 C C . LEU A 1 278 ? 2.257 -6.964 -25.197 1.00 93.94 278 LEU A C 1
ATOM 2269 O O . LEU A 1 278 ? 1.622 -6.843 -24.148 1.00 93.94 278 LEU A O 1
ATOM 2273 N N . PHE A 1 279 ? 1.841 -6.424 -26.343 1.00 94.56 279 PHE A N 1
ATOM 2274 C CA . PHE A 1 279 ? 0.603 -5.660 -26.443 1.00 94.56 279 PHE A CA 1
ATOM 2275 C C . PHE A 1 279 ? -0.623 -6.534 -26.150 1.00 94.56 279 PHE A C 1
ATOM 2277 O O . PHE A 1 279 ? -1.521 -6.114 -25.419 1.00 94.56 279 PHE A O 1
ATOM 2284 N N . ARG A 1 280 ? -0.639 -7.784 -26.626 1.00 93.25 280 ARG A N 1
ATOM 2285 C CA . ARG A 1 280 ? -1.707 -8.746 -26.329 1.00 93.25 280 ARG A CA 1
ATOM 2286 C C . ARG A 1 280 ? -1.811 -9.057 -24.833 1.00 93.25 280 ARG A C 1
ATOM 2288 O O . ARG A 1 280 ? -2.926 -9.147 -24.320 1.00 93.25 280 ARG A O 1
ATOM 2295 N N . LEU A 1 281 ? -0.687 -9.179 -24.122 1.00 94.38 281 LEU A N 1
ATOM 2296 C CA . LEU A 1 281 ? -0.676 -9.356 -22.663 1.00 94.38 281 LEU A CA 1
ATOM 2297 C C . LEU A 1 281 ? -1.254 -8.132 -21.937 1.00 94.38 281 LEU A C 1
ATOM 2299 O O . LEU A 1 281 ? -2.099 -8.284 -21.052 1.00 94.38 281 LEU A O 1
ATOM 2303 N N . ILE A 1 282 ? -0.862 -6.923 -22.352 1.00 92.31 282 ILE A N 1
ATOM 2304 C CA . ILE A 1 282 ? -1.394 -5.664 -21.804 1.00 92.31 282 ILE A CA 1
ATOM 2305 C C . ILE A 1 282 ? -2.908 -5.576 -22.037 1.00 92.31 282 ILE A C 1
ATOM 2307 O O . ILE A 1 282 ? -3.665 -5.309 -21.102 1.00 92.31 282 ILE A O 1
ATOM 2311 N N . LYS A 1 283 ? -3.367 -5.874 -23.258 1.00 91.44 283 LYS A N 1
ATOM 2312 C CA . LYS A 1 283 ? -4.792 -5.928 -23.614 1.00 91.44 283 LYS A CA 1
ATOM 2313 C C . LYS A 1 283 ? -5.548 -6.968 -22.785 1.00 91.44 283 LYS A C 1
ATOM 2315 O O . LYS A 1 283 ? -6.654 -6.700 -22.316 1.00 91.44 283 LYS A O 1
ATOM 2320 N N . GLY A 1 284 ? -4.943 -8.133 -22.554 1.00 91.62 284 GLY A N 1
ATOM 2321 C CA . GLY A 1 284 ? -5.473 -9.163 -21.664 1.00 91.62 284 GLY A CA 1
ATOM 2322 C C . GLY A 1 284 ? -5.732 -8.628 -20.255 1.00 91.62 284 GLY A C 1
ATOM 2323 O O . GLY A 1 284 ? -6.853 -8.736 -19.760 1.00 91.62 284 GLY A O 1
ATOM 2324 N N . HIS A 1 285 ? -4.737 -7.979 -19.644 1.00 91.31 285 HIS A N 1
ATOM 2325 C CA . HIS A 1 285 ? -4.877 -7.385 -18.312 1.00 91.31 285 HIS A CA 1
ATOM 2326 C C . HIS A 1 285 ? -5.922 -6.259 -18.278 1.00 91.31 285 HIS A C 1
ATOM 2328 O O . HIS A 1 285 ? -6.792 -6.244 -17.408 1.00 91.31 285 HIS A O 1
ATOM 2334 N N . LYS A 1 286 ? -5.914 -5.365 -19.274 1.00 90.94 286 LYS A N 1
ATOM 2335 C CA . LYS A 1 286 ? -6.912 -4.296 -19.430 1.00 90.94 286 LYS A CA 1
ATOM 2336 C C . LYS A 1 286 ? -8.343 -4.842 -19.481 1.00 90.94 286 LYS A C 1
ATOM 2338 O O . LYS A 1 286 ? -9.241 -4.278 -18.858 1.00 90.94 286 LYS A O 1
ATOM 2343 N N . ASN A 1 287 ? -8.552 -5.964 -20.169 1.00 90.44 287 ASN A N 1
ATOM 2344 C CA . ASN A 1 287 ? -9.852 -6.628 -20.231 1.00 90.44 287 ASN A CA 1
ATOM 2345 C C . ASN A 1 287 ? -10.284 -7.237 -18.891 1.00 90.44 287 ASN A C 1
ATOM 2347 O O . ASN A 1 287 ? -11.476 -7.199 -18.588 1.00 90.44 287 ASN A O 1
ATOM 2351 N N . VAL A 1 288 ? -9.355 -7.782 -18.098 1.00 91.81 288 VAL A N 1
ATOM 2352 C CA . VAL A 1 288 ? -9.651 -8.268 -16.737 1.00 91.81 288 VAL A CA 1
ATOM 2353 C C . VAL A 1 288 ? -10.118 -7.107 -15.864 1.00 91.81 288 VAL A C 1
ATOM 2355 O O . VAL A 1 288 ? -11.245 -7.129 -15.384 1.00 91.81 288 VAL A O 1
ATOM 2358 N N . ILE A 1 289 ? -9.331 -6.032 -15.792 1.00 90.75 289 ILE A N 1
ATOM 2359 C CA . ILE A 1 289 ? -9.665 -4.844 -14.994 1.00 90.75 289 ILE A CA 1
ATOM 2360 C C . ILE A 1 289 ? -11.008 -4.231 -15.418 1.00 90.75 289 ILE A C 1
ATOM 2362 O O . ILE A 1 289 ? -11.827 -3.868 -14.576 1.00 90.75 289 ILE A O 1
ATOM 2366 N N . LYS A 1 290 ? -11.289 -4.156 -16.726 1.00 89.19 290 LYS A N 1
ATOM 2367 C CA . LYS A 1 290 ? -12.585 -3.680 -17.235 1.00 89.19 290 LYS A CA 1
ATOM 2368 C C . LYS A 1 290 ? -13.754 -4.538 -16.739 1.00 89.19 290 LYS A C 1
ATOM 2370 O O . LYS A 1 290 ? -14.789 -3.983 -16.375 1.00 89.19 290 LYS A O 1
ATOM 2375 N N . LYS A 1 291 ? -13.609 -5.868 -16.730 1.00 90.25 291 LYS A N 1
ATOM 2376 C CA . LYS A 1 291 ? -14.635 -6.784 -16.203 1.00 90.25 291 LYS A CA 1
ATOM 2377 C C . LYS A 1 291 ? -14.816 -6.605 -14.699 1.00 90.25 291 LYS A C 1
ATOM 2379 O O . LYS A 1 291 ? -15.958 -6.517 -14.255 1.00 90.25 291 LYS A O 1
ATOM 2384 N N . ASP A 1 292 ? -13.724 -6.463 -13.955 1.00 90.94 292 ASP A N 1
ATOM 2385 C CA . ASP A 1 292 ? -13.764 -6.238 -12.509 1.00 90.94 292 ASP A CA 1
ATOM 2386 C C . ASP A 1 292 ? -14.487 -4.928 -12.172 1.00 90.94 292 ASP A C 1
ATOM 2388 O O . ASP A 1 292 ? -15.365 -4.917 -11.316 1.00 90.94 292 ASP A O 1
ATOM 2392 N N . PHE A 1 293 ? -14.220 -3.835 -12.902 1.00 88.44 293 PHE A N 1
ATOM 2393 C CA . PHE A 1 293 ? -14.942 -2.568 -12.722 1.00 88.44 293 PHE A CA 1
ATOM 2394 C C . PHE A 1 293 ? -16.450 -2.702 -12.950 1.00 88.44 293 PHE A C 1
ATOM 2396 O O . PHE A 1 293 ? -17.234 -2.134 -12.189 1.00 88.44 293 PHE A O 1
ATOM 2403 N N . VAL A 1 294 ? -16.866 -3.443 -13.982 1.00 88.56 294 VAL A N 1
ATOM 2404 C CA . VAL A 1 294 ? -18.290 -3.715 -14.227 1.00 88.56 294 VAL A CA 1
ATOM 2405 C C . VAL A 1 294 ? -18.878 -4.545 -13.085 1.00 88.56 294 VAL A C 1
ATOM 2407 O O . VAL A 1 294 ? -19.954 -4.208 -12.596 1.00 88.56 294 VAL A O 1
ATOM 2410 N N . GLY A 1 295 ? -18.158 -5.567 -12.615 1.00 91.12 295 GLY A N 1
ATOM 2411 C CA . GLY A 1 295 ? -18.565 -6.394 -11.478 1.00 91.12 295 GLY A CA 1
ATOM 2412 C C . GLY A 1 295 ? -18.722 -5.589 -10.185 1.00 91.12 295 GLY A C 1
ATOM 2413 O O . GLY A 1 295 ? -19.778 -5.630 -9.561 1.00 91.12 295 GLY A O 1
ATOM 2414 N N . PHE A 1 296 ? -17.717 -4.793 -9.811 1.00 91.06 296 PHE A N 1
ATOM 2415 C CA . PHE A 1 296 ? -17.762 -3.952 -8.612 1.00 91.06 296 PHE A CA 1
ATOM 2416 C C . PHE A 1 296 ? -18.874 -2.914 -8.669 1.00 91.06 296 PHE A C 1
ATOM 2418 O O . PHE A 1 296 ? -19.556 -2.699 -7.667 1.00 91.06 296 PHE A O 1
ATOM 2425 N N . LYS A 1 297 ? -19.073 -2.274 -9.827 1.00 89.38 297 LYS A N 1
ATOM 2426 C CA . LYS A 1 297 ? -20.164 -1.316 -9.997 1.00 89.38 297 LYS A CA 1
ATOM 2427 C C . LYS A 1 297 ? -21.523 -2.004 -9.870 1.00 89.38 297 LYS A C 1
ATOM 2429 O O . LYS A 1 297 ? -22.360 -1.502 -9.135 1.00 89.38 297 LYS A O 1
ATOM 2434 N N . GLY A 1 298 ? -21.694 -3.175 -10.489 1.00 93.50 298 GLY A N 1
ATOM 2435 C CA . GLY A 1 298 ? -22.907 -3.984 -10.353 1.00 93.50 298 GLY A CA 1
ATOM 2436 C C . GLY A 1 298 ? -23.228 -4.313 -8.894 1.00 93.50 298 GLY A C 1
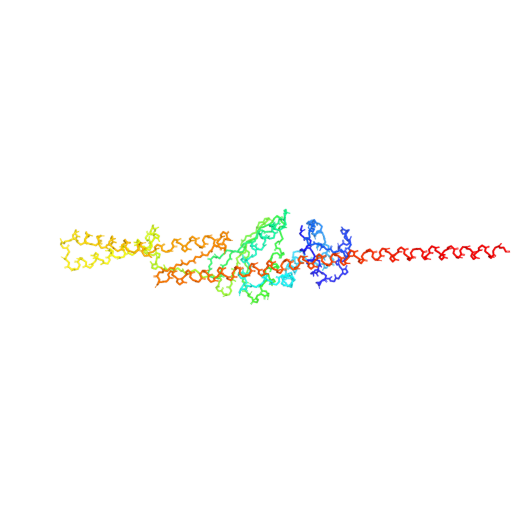ATOM 2437 O O .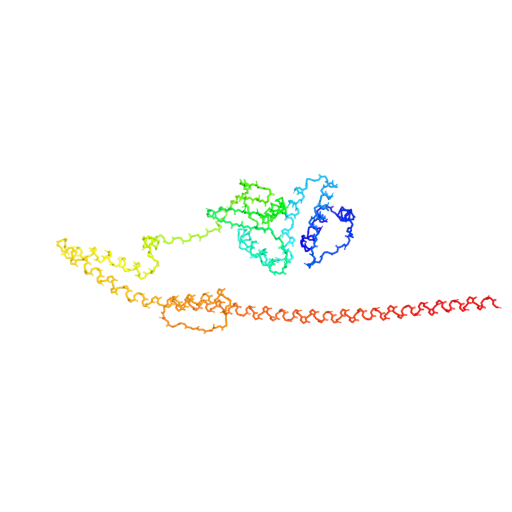 GLY A 1 298 ? -24.302 -3.970 -8.415 1.00 93.50 298 GLY A O 1
ATOM 2438 N N . VAL A 1 299 ? -22.262 -4.864 -8.150 1.00 92.75 299 VAL A N 1
ATOM 2439 C CA . VAL A 1 299 ? -22.437 -5.176 -6.718 1.00 92.75 299 VAL A CA 1
ATOM 2440 C C . VAL A 1 299 ? -22.710 -3.916 -5.891 1.00 92.75 299 VAL A C 1
ATOM 2442 O O . VAL A 1 299 ? -23.514 -3.946 -4.965 1.00 92.75 299 VAL A O 1
ATOM 2445 N N . THR A 1 300 ? -22.061 -2.793 -6.206 1.00 92.00 300 THR A N 1
ATOM 2446 C CA . THR A 1 300 ? -22.286 -1.527 -5.491 1.00 92.00 300 THR A CA 1
ATOM 2447 C C . THR A 1 300 ? -23.701 -0.997 -5.725 1.00 92.00 300 THR A C 1
ATOM 2449 O O . THR A 1 300 ? -24.361 -0.587 -4.772 1.00 92.00 300 THR A O 1
ATOM 2452 N N . ASP A 1 301 ? -24.188 -1.036 -6.966 1.00 92.50 301 ASP A N 1
ATOM 2453 C CA . ASP A 1 301 ? -25.543 -0.608 -7.323 1.00 92.50 301 ASP A CA 1
ATOM 2454 C C . ASP A 1 301 ? -26.603 -1.526 -6.675 1.00 92.50 301 ASP A C 1
ATOM 2456 O O . ASP A 1 301 ? -27.609 -1.044 -6.141 1.00 92.50 301 ASP A O 1
ATOM 2460 N N . GLU A 1 302 ? -26.346 -2.838 -6.622 1.00 93.38 302 GLU A N 1
ATOM 2461 C CA . GLU A 1 302 ? -27.173 -3.803 -5.886 1.00 93.38 302 GLU A CA 1
ATOM 2462 C C . GLU A 1 302 ? -27.195 -3.516 -4.378 1.00 93.38 302 GLU A C 1
ATOM 2464 O O . GLU A 1 302 ? -28.266 -3.497 -3.772 1.00 93.38 302 GLU A O 1
ATOM 2469 N N . MET A 1 303 ? -26.038 -3.242 -3.767 1.00 92.38 303 MET A N 1
ATOM 2470 C CA . MET A 1 303 ? -25.942 -2.913 -2.340 1.00 92.38 303 MET A CA 1
ATOM 2471 C C . MET A 1 303 ? -26.670 -1.616 -1.999 1.00 92.38 303 MET A C 1
ATOM 2473 O O . MET A 1 303 ? -27.353 -1.564 -0.980 1.00 92.38 303 MET A O 1
ATOM 2477 N N . ASN A 1 304 ? -26.574 -0.591 -2.849 1.00 90.69 304 ASN A N 1
ATOM 2478 C CA . ASN A 1 304 ? -27.332 0.647 -2.665 1.00 90.69 304 ASN A CA 1
ATOM 2479 C C . ASN A 1 304 ? -28.840 0.367 -2.690 1.00 90.69 304 ASN A C 1
ATOM 2481 O O . ASN A 1 304 ? -29.549 0.743 -1.761 1.00 90.69 304 ASN A O 1
ATOM 2485 N N . THR A 1 305 ? -29.308 -0.396 -3.682 1.00 93.75 305 THR A N 1
ATOM 2486 C CA . THR A 1 305 ? -30.719 -0.804 -3.780 1.00 93.75 305 THR A CA 1
ATOM 2487 C C . THR A 1 305 ? -31.165 -1.613 -2.554 1.00 93.75 305 THR A C 1
ATOM 2489 O O . THR A 1 305 ? -32.259 -1.420 -2.025 1.00 93.75 305 THR A O 1
ATOM 2492 N N . PHE A 1 306 ? -30.317 -2.520 -2.067 1.00 94.62 306 PHE A N 1
ATOM 2493 C CA . PHE A 1 306 ? -30.586 -3.318 -0.873 1.00 94.62 306 PHE A CA 1
ATOM 2494 C C . PHE A 1 306 ? -30.681 -2.461 0.397 1.00 94.62 306 PHE A C 1
ATOM 2496 O O . PHE A 1 306 ? -31.610 -2.638 1.187 1.00 94.62 306 PHE A O 1
ATOM 2503 N N . VAL A 1 307 ? -29.759 -1.512 0.585 1.00 92.19 307 VAL A N 1
ATOM 2504 C CA . VAL A 1 307 ? -29.780 -0.566 1.710 1.00 92.19 307 VAL A CA 1
ATOM 2505 C C . VAL A 1 307 ? -31.038 0.302 1.665 1.00 92.19 307 VAL A C 1
ATOM 2507 O O . VAL A 1 307 ? -31.687 0.472 2.697 1.00 92.19 307 VAL A O 1
ATOM 2510 N N . ASP A 1 308 ? -31.434 0.786 0.489 1.00 93.00 308 ASP A N 1
ATOM 2511 C CA . ASP A 1 308 ? -32.665 1.564 0.318 1.00 93.00 308 ASP A CA 1
ATOM 2512 C C . ASP A 1 308 ? -33.911 0.751 0.699 1.00 93.00 308 ASP A C 1
ATOM 2514 O O . ASP A 1 308 ? -34.781 1.244 1.423 1.00 93.00 308 ASP A O 1
ATOM 2518 N N . ASN A 1 309 ? -33.961 -0.529 0.317 1.00 93.25 309 ASN A N 1
ATOM 2519 C CA . ASN A 1 309 ? -35.033 -1.437 0.727 1.00 93.25 309 ASN A CA 1
ATOM 2520 C C . ASN A 1 309 ? -35.064 -1.654 2.252 1.00 93.25 309 ASN A C 1
ATOM 2522 O O . ASN A 1 309 ? -36.137 -1.598 2.856 1.00 93.25 309 ASN A O 1
ATOM 2526 N N . ILE A 1 310 ? -33.908 -1.854 2.902 1.00 93.69 310 ILE A N 1
ATOM 2527 C CA . ILE A 1 310 ? -33.823 -1.974 4.371 1.00 93.69 310 ILE A CA 1
ATOM 2528 C C . ILE A 1 310 ? -34.294 -0.696 5.062 1.00 93.69 310 ILE A C 1
ATOM 2530 O O . ILE A 1 310 ? -35.004 -0.770 6.069 1.00 93.69 310 ILE A O 1
ATOM 2534 N N . ASN A 1 311 ? -33.920 0.470 4.538 1.00 91.81 311 ASN A N 1
ATOM 2535 C CA . ASN A 1 311 ? -34.361 1.751 5.078 1.00 91.81 311 ASN A CA 1
ATOM 2536 C C . ASN A 1 311 ? -35.885 1.899 4.950 1.00 91.81 311 ASN A C 1
ATOM 2538 O O . ASN A 1 311 ? -36.540 2.313 5.905 1.00 91.81 311 ASN A O 1
ATOM 2542 N N . GLY A 1 312 ? -36.471 1.483 3.821 1.00 93.88 312 GLY A N 1
ATOM 2543 C CA . GLY A 1 312 ? -37.925 1.436 3.637 1.00 93.88 312 GLY A CA 1
ATOM 2544 C C . GLY A 1 312 ? -38.636 0.531 4.652 1.00 93.88 312 GLY A C 1
ATOM 2545 O O . GLY A 1 312 ? -39.638 0.933 5.251 1.00 93.88 312 GLY A O 1
ATOM 2546 N N . ILE A 1 313 ? -38.089 -0.663 4.907 1.00 91.94 313 ILE A N 1
ATOM 2547 C CA . ILE A 1 313 ? -38.610 -1.594 5.923 1.00 91.94 313 ILE A CA 1
ATOM 2548 C C . ILE A 1 313 ? -38.489 -0.986 7.324 1.00 91.94 313 ILE A C 1
ATOM 2550 O O . ILE A 1 313 ? -39.464 -0.976 8.071 1.00 91.94 313 ILE A O 1
ATOM 2554 N N . SER A 1 314 ? -37.324 -0.433 7.666 1.00 93.19 314 SER A N 1
ATOM 2555 C CA . SER A 1 314 ? -37.070 0.190 8.972 1.00 93.19 314 SER A CA 1
ATOM 2556 C C . SER A 1 314 ? -38.028 1.351 9.245 1.00 93.19 314 SER A C 1
ATOM 2558 O O . SER A 1 314 ? -38.593 1.434 10.333 1.00 93.19 314 SER A O 1
ATOM 2560 N N . ASN A 1 315 ? -38.286 2.201 8.247 1.00 93.81 315 ASN A N 1
ATOM 2561 C CA . ASN A 1 315 ? -39.249 3.298 8.367 1.00 93.81 315 ASN A CA 1
ATOM 2562 C C . ASN A 1 315 ? -40.680 2.783 8.578 1.00 93.81 315 ASN A C 1
ATOM 2564 O O . ASN A 1 315 ? -41.408 3.310 9.416 1.00 93.81 315 ASN A O 1
ATOM 2568 N N . SER A 1 316 ? -41.065 1.718 7.869 1.00 93.50 316 SER A N 1
ATOM 2569 C CA . SER A 1 316 ? -42.381 1.086 8.033 1.00 93.50 316 SER A CA 1
ATOM 2570 C C . SER A 1 316 ? -42.541 0.455 9.422 1.00 93.50 316 SER A C 1
ATOM 2572 O O . SER A 1 316 ? -43.587 0.599 10.054 1.00 93.50 316 SER A O 1
ATOM 2574 N N . MET A 1 317 ? -41.493 -0.201 9.935 1.00 91.38 317 MET A N 1
ATOM 2575 C CA . MET A 1 317 ? -41.463 -0.750 11.295 1.00 91.38 317 MET A CA 1
ATOM 2576 C C . MET A 1 317 ? -41.535 0.344 12.360 1.00 91.38 317 MET A C 1
ATOM 2578 O O . MET A 1 317 ? -42.232 0.160 13.358 1.00 91.38 317 MET A O 1
ATOM 2582 N N . ASN A 1 318 ? -40.848 1.471 12.154 1.00 92.88 318 ASN A N 1
ATOM 2583 C CA . ASN A 1 318 ? -40.916 2.606 13.068 1.00 92.88 318 ASN A CA 1
ATOM 2584 C C . ASN A 1 318 ? -42.340 3.173 13.120 1.00 92.88 318 ASN A C 1
ATOM 2586 O O . ASN A 1 318 ? -42.903 3.291 14.203 1.00 92.88 318 ASN A O 1
ATOM 2590 N N . HIS A 1 319 ? -42.960 3.404 11.958 1.00 94.25 319 HIS A N 1
ATOM 2591 C CA . HIS A 1 319 ? -44.339 3.890 11.895 1.00 94.25 319 HIS A CA 1
ATOM 2592 C C . HIS A 1 319 ? -45.328 2.914 12.551 1.00 94.25 319 HIS A C 1
ATOM 2594 O O . HIS A 1 319 ? -46.133 3.318 13.385 1.00 94.25 319 HIS A O 1
ATOM 2600 N N . THR A 1 320 ? -45.208 1.615 12.262 1.00 93.50 320 THR A N 1
ATOM 2601 C CA . THR A 1 320 ? -46.040 0.578 12.898 1.00 93.50 320 THR A CA 1
ATOM 2602 C C . THR A 1 320 ? -45.842 0.552 14.419 1.00 93.50 320 THR A C 1
ATOM 2604 O O . THR A 1 320 ? -46.798 0.387 15.172 1.00 93.50 320 THR A O 1
ATOM 2607 N N . SER A 1 321 ? -44.606 0.726 14.899 1.00 93.75 321 SER A N 1
ATOM 2608 C CA . SER A 1 321 ? -44.311 0.759 16.338 1.00 93.75 321 SER A CA 1
ATOM 2609 C C . SER A 1 321 ? -44.908 1.995 17.015 1.00 93.75 321 SER A C 1
ATOM 2611 O O . SER A 1 321 ? -45.429 1.884 18.125 1.00 93.75 321 SER A O 1
ATOM 2613 N N . GLU A 1 322 ? -44.889 3.150 16.346 1.00 93.94 322 GLU A N 1
ATOM 2614 C CA . GLU A 1 322 ? -45.562 4.372 16.802 1.00 93.94 322 GLU A CA 1
ATOM 2615 C C . GLU A 1 322 ? -47.085 4.183 16.867 1.00 93.94 322 GLU A C 1
ATOM 2617 O O . GLU A 1 322 ? -47.701 4.546 17.869 1.00 93.94 322 GLU A O 1
ATOM 2622 N N . GLU A 1 323 ? -47.692 3.548 15.858 1.00 93.88 323 GLU A N 1
ATOM 2623 C CA . GLU A 1 323 ? -49.123 3.222 15.864 1.00 93.88 323 GLU A CA 1
ATOM 2624 C C . GLU A 1 323 ? -49.492 2.273 17.011 1.00 93.88 323 GLU A C 1
ATOM 2626 O O . GLU A 1 323 ? -50.438 2.544 17.753 1.00 93.88 323 GLU A O 1
ATOM 2631 N N . ILE A 1 324 ? -48.729 1.191 17.212 1.00 92.12 324 ILE A N 1
ATOM 2632 C CA . ILE A 1 324 ? -48.940 0.259 18.331 1.00 92.12 324 ILE A CA 1
ATOM 2633 C C . ILE A 1 324 ? -48.812 0.995 19.665 1.00 92.12 324 ILE A C 1
ATOM 2635 O O . ILE A 1 324 ? -49.665 0.824 20.535 1.00 92.12 324 ILE A O 1
ATOM 2639 N N . SER A 1 325 ? -47.782 1.831 19.827 1.00 92.69 325 SER A N 1
ATOM 2640 C CA . SER A 1 325 ? -47.604 2.641 21.034 1.00 92.69 325 SER A CA 1
ATOM 2641 C C . SER A 1 325 ? -48.815 3.544 21.279 1.00 92.69 325 SER A C 1
ATOM 2643 O O . SER A 1 325 ? -49.324 3.590 22.398 1.00 92.69 325 SER A O 1
ATOM 2645 N N . GLY A 1 326 ? -49.327 4.201 20.234 1.00 93.81 326 GLY A N 1
ATOM 2646 C CA . GLY A 1 326 ? -50.520 5.042 20.320 1.00 93.81 326 GLY A CA 1
ATOM 2647 C C . GLY A 1 326 ? -51.778 4.262 20.714 1.00 93.81 326 GLY A C 1
ATOM 2648 O O . GLY A 1 326 ? -52.541 4.711 21.569 1.00 93.81 326 GLY A O 1
ATOM 2649 N N . VAL A 1 327 ? -51.989 3.064 20.158 1.00 92.94 327 VAL A N 1
ATOM 2650 C CA . VAL A 1 327 ? -53.115 2.192 20.542 1.00 92.94 327 VAL A CA 1
ATOM 2651 C C . VAL A 1 327 ? -52.983 1.733 21.996 1.00 92.94 327 VAL A C 1
ATOM 2653 O O . VAL A 1 327 ? -53.964 1.762 22.741 1.00 92.94 327 VAL A O 1
ATOM 2656 N N . VAL A 1 328 ? -51.783 1.342 22.433 1.00 92.06 328 VAL A N 1
ATOM 2657 C CA . VAL A 1 328 ? -51.521 0.946 23.826 1.00 92.06 328 VAL A CA 1
ATOM 2658 C C . VAL A 1 328 ? -51.807 2.103 24.786 1.00 92.06 328 VAL A C 1
ATOM 2660 O O . VAL A 1 328 ? -52.450 1.896 25.817 1.00 92.06 328 VAL A O 1
ATOM 2663 N N . GLU A 1 329 ? -51.403 3.323 24.434 1.00 92.06 329 GLU A N 1
ATOM 2664 C CA . GLU A 1 329 ? -51.682 4.527 25.219 1.00 92.06 329 GLU A CA 1
ATOM 2665 C C . GLU A 1 329 ? -53.189 4.816 25.305 1.00 92.06 329 GLU A C 1
ATOM 2667 O O . GLU A 1 329 ? -53.718 5.046 26.396 1.00 92.06 329 GLU A O 1
ATOM 2672 N N . GLN A 1 330 ? -53.921 4.705 24.192 1.00 91.50 330 GLN A N 1
ATOM 2673 C CA . GLN A 1 330 ? -55.381 4.849 24.184 1.00 91.50 330 GLN A CA 1
ATOM 2674 C C . GLN A 1 330 ? -56.076 3.804 25.065 1.00 91.50 330 GLN A C 1
ATOM 2676 O O . GLN A 1 330 ? -56.967 4.151 25.843 1.00 91.50 330 GLN A O 1
ATOM 2681 N N . VAL A 1 331 ? -55.667 2.533 24.991 1.00 91.31 331 VAL A N 1
ATOM 2682 C CA . VAL A 1 331 ? -56.223 1.464 25.836 1.00 91.31 331 VAL A CA 1
ATOM 2683 C C . VAL A 1 331 ? -55.938 1.736 27.314 1.00 91.31 331 VAL A C 1
ATOM 2685 O O . VAL A 1 331 ? -56.835 1.578 28.145 1.00 91.31 331 VAL A O 1
ATOM 2688 N N . ALA A 1 332 ? -54.732 2.198 27.653 1.00 90.19 332 ALA A N 1
ATOM 2689 C CA . ALA A 1 332 ? -54.382 2.578 29.019 1.00 90.19 332 ALA A CA 1
ATOM 2690 C C . ALA A 1 332 ? -55.269 3.727 29.537 1.00 90.19 332 ALA A C 1
ATOM 2692 O O . ALA A 1 332 ? -55.802 3.640 30.646 1.00 90.19 332 ALA A O 1
ATOM 2693 N N . ILE A 1 333 ? -55.504 4.760 28.719 1.00 90.56 333 ILE A N 1
ATOM 2694 C CA . ILE A 1 333 ? -56.403 5.877 29.052 1.00 90.56 333 ILE A CA 1
ATOM 2695 C C . ILE A 1 333 ? -57.836 5.380 29.278 1.00 90.56 333 ILE A C 1
ATOM 2697 O O . ILE A 1 333 ? -58.453 5.725 30.288 1.00 90.56 333 ILE A O 1
ATOM 2701 N N . VAL A 1 334 ? -58.368 4.543 28.381 1.00 91.62 334 VAL A N 1
ATOM 2702 C CA . VAL A 1 334 ? -59.718 3.971 28.520 1.00 91.62 334 VAL A CA 1
ATOM 2703 C C . VAL A 1 334 ? -59.842 3.181 29.822 1.00 91.62 334 VAL A C 1
ATOM 2705 O O . VAL A 1 334 ? -60.846 3.308 30.527 1.00 91.62 334 VAL A O 1
ATOM 2708 N N . GLN A 1 335 ? -58.814 2.415 30.189 1.00 85.88 335 GLN A N 1
ATOM 2709 C CA . GLN A 1 335 ? -58.834 1.621 31.412 1.00 85.88 335 GLN A CA 1
ATOM 2710 C C . GLN A 1 335 ? -58.796 2.481 32.678 1.00 85.88 335 GLN A C 1
ATOM 2712 O O . GLN A 1 335 ? -59.546 2.212 33.619 1.00 85.88 335 GLN A O 1
ATOM 2717 N N . LEU A 1 336 ? -58.018 3.567 32.674 1.00 87.25 336 LEU A N 1
ATOM 2718 C CA . LEU A 1 336 ? -58.013 4.558 33.753 1.00 87.25 336 LEU A CA 1
ATOM 2719 C C . LEU A 1 336 ? -59.379 5.241 33.906 1.00 87.25 336 LEU A C 1
ATOM 2721 O O . LEU A 1 336 ? -59.874 5.395 35.024 1.00 87.25 336 LEU A O 1
ATOM 2725 N N . VAL A 1 337 ? -60.024 5.616 32.796 1.00 88.56 337 VAL A N 1
ATOM 2726 C CA . VAL A 1 337 ? -61.373 6.204 32.811 1.00 88.56 337 VAL A CA 1
ATOM 2727 C C . VAL A 1 337 ? -62.391 5.208 33.368 1.00 88.56 337 VAL A C 1
ATOM 2729 O O . VAL A 1 337 ? -63.182 5.566 34.240 1.00 88.56 337 VAL A O 1
ATOM 2732 N N . LYS A 1 338 ? -62.343 3.945 32.931 1.00 85.06 338 LYS A N 1
ATOM 2733 C CA . LYS A 1 338 ? -63.244 2.886 33.403 1.00 85.06 338 LYS A CA 1
ATOM 2734 C C . LYS A 1 338 ? -63.098 2.637 34.906 1.00 85.06 338 LYS A C 1
ATOM 2736 O O . LYS A 1 338 ? -64.102 2.543 35.610 1.00 85.06 338 LYS A O 1
ATOM 2741 N N . GLN A 1 339 ? -61.864 2.613 35.407 1.00 83.69 339 GLN A N 1
ATOM 2742 C CA . GLN A 1 339 ? -61.570 2.480 36.833 1.00 83.69 339 GLN A CA 1
ATOM 2743 C C . GLN A 1 339 ? -62.084 3.686 37.637 1.00 83.69 339 GLN A C 1
ATOM 2745 O O . GLN A 1 339 ? -62.641 3.528 38.723 1.00 83.69 339 GLN A O 1
ATOM 2750 N N . ARG A 1 340 ? -61.972 4.900 37.085 1.00 81.81 340 ARG A N 1
ATOM 2751 C CA . ARG A 1 340 ? -62.492 6.124 37.711 1.00 81.81 340 ARG A CA 1
ATOM 2752 C C . ARG A 1 340 ? -64.022 6.140 37.780 1.00 81.81 340 ARG A C 1
ATOM 2754 O O . ARG A 1 340 ? -64.572 6.564 38.792 1.00 81.81 340 ARG A O 1
ATOM 2761 N N . ILE A 1 341 ? -64.701 5.645 36.743 1.00 82.94 341 ILE A N 1
ATOM 2762 C CA . ILE A 1 341 ? -66.164 5.482 36.726 1.00 82.94 341 ILE A CA 1
ATOM 2763 C C . ILE A 1 341 ? -66.606 4.447 37.769 1.00 82.94 341 ILE A C 1
ATOM 2765 O O . ILE A 1 341 ? -67.521 4.731 38.538 1.00 82.94 341 ILE A O 1
ATOM 2769 N N . GLN A 1 342 ? -65.936 3.291 37.855 1.00 78.19 342 GLN A N 1
ATOM 2770 C CA . GLN A 1 342 ? -66.226 2.281 38.885 1.00 78.19 342 GLN A CA 1
ATOM 2771 C C . GLN A 1 342 ? -66.061 2.836 40.305 1.00 78.19 342 GLN A C 1
ATOM 2773 O O . GLN A 1 342 ? -66.924 2.620 41.151 1.00 78.19 342 GLN A O 1
ATOM 2778 N N . ASN A 1 343 ? -64.998 3.601 40.558 1.00 77.94 343 ASN A N 1
ATOM 2779 C CA . ASN A 1 343 ? -64.783 4.223 41.864 1.00 77.94 343 ASN A CA 1
ATOM 2780 C C . ASN A 1 343 ? -65.858 5.268 42.206 1.00 77.94 343 ASN A C 1
ATOM 2782 O O . ASN A 1 343 ? -66.232 5.382 43.368 1.00 77.94 343 ASN A O 1
ATOM 2786 N N . MET A 1 344 ? -66.385 6.008 41.222 1.00 73.94 344 MET A N 1
ATOM 2787 C CA . MET A 1 344 ? -67.510 6.926 41.452 1.00 73.94 344 MET A CA 1
ATOM 2788 C C . MET A 1 344 ? -68.832 6.192 41.707 1.00 73.94 344 MET A C 1
ATOM 2790 O O . MET A 1 344 ? -69.623 6.662 42.513 1.00 73.94 344 MET A O 1
ATOM 2794 N N . GLN A 1 345 ? -69.070 5.041 41.071 1.00 71.44 345 GLN A N 1
ATOM 2795 C CA . GLN A 1 345 ? -70.265 4.221 41.318 1.00 71.44 345 GLN A CA 1
ATOM 2796 C C . GLN A 1 345 ? -70.274 3.547 42.697 1.00 71.44 345 GLN A C 1
ATOM 2798 O O . GLN A 1 345 ? -71.337 3.169 43.162 1.00 71.44 345 GLN A O 1
ATOM 2803 N N . LEU A 1 346 ? -69.116 3.395 43.346 1.00 67.94 346 LEU A N 1
ATOM 2804 C CA . LEU A 1 346 ? -68.993 2.893 44.723 1.00 67.94 346 LEU A CA 1
ATOM 2805 C C . LEU A 1 346 ? -69.201 3.983 45.793 1.00 67.94 346 LEU A C 1
ATOM 2807 O O . LEU A 1 346 ? -69.262 3.666 46.978 1.00 67.94 346 LEU A O 1
ATOM 2811 N N . LEU A 1 347 ? -69.252 5.256 45.387 1.00 58.34 347 LEU A N 1
ATOM 2812 C CA . LEU A 1 347 ? -69.426 6.423 46.264 1.00 58.34 347 LEU A CA 1
ATOM 2813 C C . LEU A 1 347 ? -70.874 6.953 46.295 1.00 58.34 347 LEU A C 1
ATOM 2815 O O . LEU A 1 347 ? -71.157 7.869 47.068 1.00 58.34 347 LEU A O 1
ATOM 2819 N N . PHE A 1 348 ? -71.765 6.381 45.482 1.00 51.91 348 PHE A N 1
ATOM 2820 C CA . PHE A 1 348 ? -73.220 6.558 45.516 1.00 51.91 348 PHE A CA 1
ATOM 2821 C C . PHE A 1 348 ? -73.868 5.244 45.944 1.00 51.91 348 PHE A C 1
ATOM 2823 O O . PHE A 1 348 ? -74.910 5.314 46.634 1.00 51.91 348 PHE A O 1
#

InterPro domains:
  IPR011644 Heme NO-binding [PF07700] (2-159)
  IPR024096 NO signalling/Golgi transport ligand-binding domain superfamily [SSF111126] (1-182)
  IPR038158 H-NOX domain superfamily [G3DSA:3.90.1520.10] (1-184)

Radius of gyration: 34.62 Å; chains: 1; bounding box: 122×32×90 Å

Secondary structure (DSSP, 8-state):
-BHHHHHHHHHHHHHHH-HHHHHHHHHHTT--TTPPPPSS-B--HHHHHHHHHHHHHHTT--HHHHHHHHHHHHHHHHHHH-GGGG--SSHHHHHHHHHHHHHHHHHHSTT----EEEEEESSSSEEEEEEE-TT--HHHHHHHHHHHHHHHT--EEEEEEEE-SSEEEEEEEESS--------HHHHHTTTTT---HHHHHHHHHHHHHHHHHHHHH-GGGHHHHHHHHHHHHHHHHHHHHHHTTHHHHHHHHHHHHHTT----------SSHHHHHHHHHHHHHHHHHHHHHHHHHHHHHHHHHHHHHHHHHHHHHHHHHHHHHHHHHHHHHHHHHHHHHHHHT--

Foldseek 3Di:
DFLVVLQLLLVLLCVVPNLVLLCVLCVVLPHHSPDRGDRQDDDDPVSSLSSLVSSCVVVVHDSLVSLLSSLQVSLVVCCVVPVVLVPDPALLRSQQCVQVVVVVVCVVHPPDFDWRWHWADPDQFKIKTKTFDPSQSVSSVNSNSNNSCVVRVWDWDWAWDDDDPGMTIIMIGTPGGPDDDDDPPVVVVLCVVPNDDPLSSVLVVQLVVQLVVCCVVVHVVPSVVSNVVSNVRSVVSSPVVVVLCVLVVVVVVLVVCVVVVNLPDDDADDDPDVSRVVVVVSVVVSVVVVVVVVVVVVVVVVVVVVVVVVVVVVVVVVVVVVVVVVVVVVVVVVVVVVVVVVVVVVVD

Sequence (348 aa):
MKGTVVATWIRTCRKLYDDNTVDKAMQFIGWDSNRIFTPAENVDDKKVKEVIGYIAKEKNIGIGDLWRKIGKDNIIAFHKDFPAFFDHENLYSFFRSLFDVHVVMTKKFPGAKPPLVTIEPISNNEAIFFYKSDRAMFDYFLGLTDGSKEYFKENIDVQEIERTENSLKLKLKFENDIYFKKVFKFNKLMSLGFIKDISGKVAILTFLISFICNIVIIGPNSIIKSLVSSLVTSIIVYIPTSLLMRPKEYIKTELERITENKYLEDGDIATGDFFEELFRLIKGHKNVIKKDFVGFKGVTDEMNTFVDNINGISNSMNHTSEEISGVVEQVAIVQLVKQRIQNMQLLF